Protein AF-A0A2D6LK30-F1 (afdb_monomer)

pLDDT: mean 91.48, std 10.36, range [42.78, 98.5]

Mean predicted aligned error: 7.22 Å

Structure (mmCIF, N/CA/C/O backbone):
data_AF-A0A2D6LK30-F1
#
_entry.id   AF-A0A2D6LK30-F1
#
loop_
_atom_site.group_PDB
_atom_site.id
_atom_site.type_symbol
_atom_site.label_atom_id
_atom_site.label_alt_id
_atom_site.label_comp_id
_atom_site.label_asym_id
_atom_site.label_entity_id
_atom_site.label_seq_id
_atom_site.pdbx_PDB_ins_code
_atom_site.Cartn_x
_atom_site.Cartn_y
_atom_site.Cartn_z
_atom_site.occupancy
_atom_site.B_iso_or_equiv
_atom_site.auth_seq_id
_atom_site.auth_comp_id
_atom_site.auth_asym_id
_atom_site.auth_atom_id
_atom_site.pdbx_PDB_model_num
ATOM 1 N N . MET A 1 1 ? -78.309 -30.558 40.766 1.00 42.78 1 MET A N 1
ATOM 2 C CA . MET A 1 1 ? -76.952 -30.730 40.206 1.00 42.78 1 MET A CA 1
ATOM 3 C C . MET A 1 1 ? -76.220 -29.404 40.333 1.00 42.78 1 MET A C 1
ATOM 5 O O . MET A 1 1 ? -76.533 -28.476 39.605 1.00 42.78 1 MET A O 1
ATOM 9 N N . THR A 1 2 ? -75.344 -29.273 41.326 1.00 43.66 2 THR A N 1
ATOM 10 C CA . THR A 1 2 ? -74.605 -28.043 41.647 1.00 43.66 2 THR A CA 1
ATOM 11 C C . THR A 1 2 ? -73.184 -28.142 41.091 1.00 43.66 2 THR A C 1
ATOM 13 O O . THR A 1 2 ? -72.406 -28.996 41.508 1.00 43.66 2 THR A O 1
ATOM 16 N N . HIS A 1 3 ? -72.851 -27.284 40.124 1.00 50.06 3 HIS A N 1
ATOM 17 C CA . HIS A 1 3 ? -71.500 -27.157 39.579 1.00 50.06 3 HIS A CA 1
ATOM 18 C C . HIS A 1 3 ? -70.613 -26.403 40.580 1.00 50.06 3 HIS A C 1
ATOM 20 O O . HIS A 1 3 ? -70.827 -25.223 40.844 1.00 50.06 3 HIS A O 1
ATOM 26 N N . SER A 1 4 ? -69.615 -27.090 41.140 1.00 61.97 4 SER A N 1
ATOM 27 C CA . SER A 1 4 ? -68.560 -26.477 41.950 1.00 61.97 4 SER A CA 1
ATOM 28 C C . SER A 1 4 ? -67.506 -25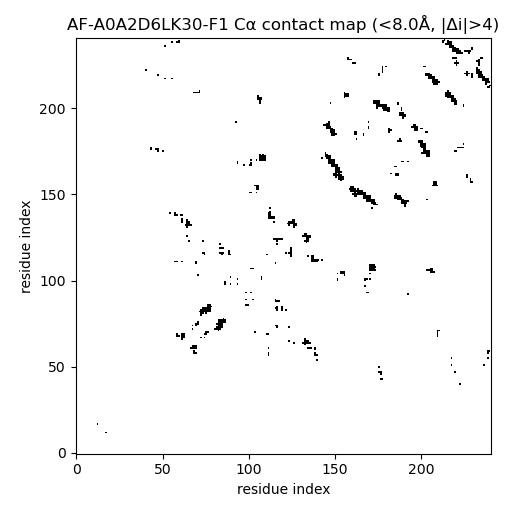.867 41.024 1.00 61.97 4 SER A C 1
ATOM 30 O O . SER A 1 4 ? -66.804 -26.586 40.311 1.00 61.97 4 SER A O 1
ATOM 32 N N . ILE A 1 5 ? -67.421 -24.537 40.996 1.00 62.84 5 ILE A N 1
ATOM 33 C CA . ILE A 1 5 ? -66.377 -23.802 40.275 1.00 62.84 5 ILE A CA 1
ATOM 34 C C . ILE A 1 5 ? -65.143 -23.750 41.184 1.00 62.84 5 ILE A C 1
ATOM 36 O O . ILE A 1 5 ? -65.118 -23.023 42.175 1.00 62.84 5 ILE A O 1
ATOM 40 N N . ARG A 1 6 ? -64.110 -24.539 40.859 1.00 63.97 6 ARG A N 1
ATOM 41 C CA . ARG A 1 6 ? -62.784 -24.450 41.493 1.00 63.97 6 ARG A CA 1
ATOM 42 C C . ARG A 1 6 ? -62.098 -23.157 41.047 1.00 63.97 6 ARG A C 1
ATOM 44 O O . ARG A 1 6 ? -61.704 -23.045 39.888 1.00 63.97 6 ARG A O 1
ATOM 51 N N . SER A 1 7 ? -61.904 -22.206 41.960 1.00 63.28 7 SER A N 1
ATOM 52 C CA . SER A 1 7 ? -61.001 -21.078 41.733 1.00 63.28 7 SER A CA 1
ATOM 53 C C . SER A 1 7 ? -59.549 -21.567 41.815 1.00 63.28 7 SER A C 1
ATOM 55 O O . SER A 1 7 ? -59.065 -22.009 42.856 1.00 63.28 7 SER A O 1
ATOM 57 N N . GLN A 1 8 ? -58.835 -21.525 40.691 1.00 65.56 8 GLN A N 1
ATOM 58 C CA . GLN A 1 8 ? -57.382 -21.669 40.698 1.00 65.56 8 GLN A CA 1
ATOM 59 C C . GLN A 1 8 ? -56.780 -20.368 41.236 1.00 65.56 8 GLN A C 1
ATOM 61 O O . GLN A 1 8 ? -56.873 -19.323 40.591 1.00 65.56 8 GLN A O 1
ATOM 66 N N . HIS A 1 9 ? -56.163 -20.423 42.417 1.00 57.28 9 HIS A N 1
ATOM 67 C CA . HIS A 1 9 ? -55.316 -19.343 42.915 1.00 57.28 9 HIS A CA 1
ATOM 68 C C . HIS A 1 9 ? -54.163 -19.115 41.930 1.00 57.28 9 HIS A C 1
ATOM 70 O O . HIS A 1 9 ? -53.176 -19.850 41.925 1.00 57.28 9 HIS A O 1
ATOM 76 N N . ARG A 1 10 ? -54.277 -18.080 41.093 1.00 64.31 10 ARG A N 1
ATOM 77 C CA . ARG A 1 10 ? -53.134 -17.532 40.364 1.00 64.31 10 ARG A CA 1
ATOM 78 C C . ARG A 1 10 ? -52.208 -16.897 41.399 1.00 64.31 10 ARG A C 1
ATOM 80 O O . ARG A 1 10 ? -52.531 -15.853 41.959 1.00 64.31 10 ARG A O 1
ATOM 87 N N . ARG A 1 11 ? -51.091 -17.561 41.705 1.00 66.56 11 ARG A N 1
ATOM 88 C CA . ARG A 1 11 ? -50.001 -16.969 42.488 1.00 66.56 11 ARG A CA 1
ATOM 89 C C . ARG A 1 11 ? -49.425 -15.816 41.665 1.00 66.56 11 ARG A C 1
ATOM 91 O O . ARG A 1 11 ? -48.873 -16.047 40.595 1.00 66.56 11 ARG A O 1
ATOM 98 N N . GLY A 1 12 ? -49.652 -14.585 42.119 1.00 66.62 12 GLY A N 1
ATOM 99 C CA . GLY A 1 12 ? -49.060 -13.392 41.524 1.00 66.62 12 GLY A CA 1
ATOM 100 C C . GLY A 1 12 ? -47.558 -13.370 41.789 1.00 66.62 12 GLY A C 1
ATOM 101 O O . GLY A 1 12 ? -47.134 -13.633 42.913 1.00 66.62 12 GLY A O 1
ATOM 102 N N . PHE A 1 13 ? -46.784 -13.090 40.743 1.00 69.88 13 PHE A N 1
ATOM 103 C CA . PHE A 1 13 ? -45.333 -12.919 40.790 1.00 69.88 13 PHE A CA 1
ATOM 104 C C . PHE A 1 13 ? -44.972 -11.877 41.857 1.00 69.88 13 PHE A C 1
ATOM 106 O O . PHE A 1 13 ? -45.573 -10.798 41.891 1.00 69.88 13 PHE A O 1
ATOM 113 N N . THR A 1 14 ? -44.040 -12.191 42.755 1.00 88.19 14 THR A N 1
ATOM 114 C CA . THR A 1 14 ? -43.671 -11.248 43.824 1.00 88.19 14 THR A CA 1
ATOM 115 C C . THR A 1 14 ? -42.646 -10.231 43.318 1.00 88.19 14 THR A C 1
ATOM 117 O O . THR A 1 14 ? -41.833 -10.530 42.446 1.00 88.19 14 THR A O 1
ATOM 120 N N . VAL A 1 15 ? -42.652 -9.015 43.877 1.00 87.12 15 VAL A N 1
ATOM 121 C CA . VAL A 1 15 ? -41.666 -7.969 43.531 1.00 87.12 15 VAL A CA 1
ATOM 122 C C . VAL A 1 15 ? -40.230 -8.447 43.790 1.00 87.12 15 VAL A C 1
ATOM 124 O O . VAL A 1 15 ? -39.332 -8.130 43.018 1.00 87.12 15 VAL A O 1
ATOM 127 N N . LEU A 1 16 ? -40.019 -9.265 44.829 1.00 88.56 16 LEU A N 1
ATOM 128 C CA . LEU A 1 16 ? -38.724 -9.878 45.139 1.00 88.56 16 LEU A CA 1
ATOM 129 C C . LEU A 1 16 ? -38.211 -10.743 43.979 1.00 88.56 16 LEU A C 1
ATOM 131 O O . LEU A 1 16 ? -37.048 -10.661 43.605 1.00 88.56 16 LEU A O 1
ATOM 135 N N . GLU A 1 17 ? -39.093 -11.549 43.398 1.00 88.06 17 GLU A N 1
ATOM 136 C CA . GLU A 1 17 ? -38.792 -12.456 42.290 1.00 88.06 17 GLU A CA 1
ATOM 137 C C . GLU A 1 17 ? -38.379 -11.671 41.042 1.00 88.06 17 GLU A C 1
ATOM 139 O O . GLU A 1 17 ? -37.395 -12.010 40.390 1.00 88.06 17 GLU A O 1
ATOM 144 N N . LEU A 1 18 ? -39.060 -10.552 40.774 1.00 90.44 18 LEU A N 1
ATOM 145 C CA . LEU A 1 18 ? -38.689 -9.641 39.693 1.00 90.44 18 LEU A CA 1
ATOM 146 C C . LEU A 1 18 ? -37.304 -9.013 39.923 1.00 90.44 18 LEU A C 1
ATOM 148 O O . LEU A 1 18 ? -36.496 -8.963 39.000 1.00 90.44 18 LEU A O 1
ATOM 152 N N . VAL A 1 19 ? -36.999 -8.573 41.147 1.00 92.88 19 VAL A N 1
ATOM 153 C CA . VAL A 1 19 ? -35.694 -7.973 41.477 1.00 92.88 19 VAL A CA 1
ATOM 154 C C . VAL A 1 19 ? -34.564 -9.000 41.385 1.00 92.88 19 VAL A C 1
ATOM 156 O O . VAL A 1 19 ? -33.508 -8.685 40.843 1.00 92.88 19 VAL A O 1
ATOM 159 N N . VAL A 1 20 ? -34.783 -10.235 41.847 1.00 94.06 20 VAL A N 1
ATOM 160 C CA . VAL A 1 20 ? -33.794 -11.322 41.732 1.00 94.06 20 VAL A CA 1
ATOM 161 C C . VAL A 1 20 ? -33.532 -11.665 40.266 1.00 94.06 20 VAL A C 1
ATOM 163 O O . VAL A 1 20 ? -32.375 -11.788 39.871 1.00 94.06 20 VAL A O 1
ATOM 166 N N . VAL A 1 21 ? -34.576 -11.758 39.438 1.00 94.81 21 VAL A N 1
ATOM 167 C CA . VAL A 1 21 ? -34.422 -12.008 37.996 1.00 94.81 21 VAL A CA 1
ATOM 168 C C . VAL A 1 21 ? -33.645 -10.880 37.326 1.00 94.81 21 VAL A C 1
ATOM 170 O O . VAL A 1 21 ? -32.700 -11.157 36.595 1.00 94.81 21 VAL A O 1
ATOM 173 N N . ILE A 1 22 ? -33.980 -9.616 37.601 1.00 95.00 22 ILE A N 1
ATOM 174 C CA . ILE A 1 22 ? -33.255 -8.471 37.030 1.00 95.00 22 ILE A CA 1
ATOM 175 C C . ILE A 1 22 ? -31.791 -8.475 37.485 1.00 95.00 22 ILE A C 1
ATOM 177 O O . ILE A 1 22 ? -30.909 -8.267 36.658 1.00 95.00 22 ILE A O 1
ATOM 181 N N . ALA A 1 23 ? -31.507 -8.766 38.757 1.00 95.69 23 ALA A N 1
ATOM 182 C CA . ALA A 1 23 ? -30.135 -8.846 39.258 1.00 95.69 23 ALA A CA 1
ATOM 183 C C . ALA A 1 23 ? -29.322 -9.939 38.543 1.00 95.69 23 ALA A C 1
ATOM 185 O O . ALA A 1 23 ? -28.184 -9.694 38.141 1.00 95.69 23 ALA A O 1
ATOM 186 N N . ILE A 1 24 ? -29.916 -11.118 38.323 1.00 95.88 24 ILE A N 1
ATOM 187 C CA . ILE A 1 24 ? -29.282 -12.203 37.560 1.00 95.88 24 ILE A CA 1
ATOM 188 C C . ILE A 1 24 ? -29.081 -11.788 36.095 1.00 95.88 24 ILE A C 1
ATOM 190 O O . ILE A 1 24 ? -28.000 -12.001 35.552 1.00 95.88 24 ILE A O 1
ATOM 194 N N . LEU A 1 25 ? -30.076 -11.159 35.459 1.00 95.44 25 LEU A N 1
ATOM 195 C CA . LEU A 1 25 ? -29.972 -10.698 34.070 1.00 95.44 25 LEU A CA 1
ATOM 196 C C . LEU A 1 25 ? -28.877 -9.644 33.892 1.00 95.44 25 LEU A C 1
ATOM 198 O O . LEU A 1 25 ? -28.113 -9.729 32.935 1.00 95.44 25 LEU A O 1
ATOM 202 N N . VAL A 1 26 ? -28.761 -8.686 34.814 1.00 95.75 26 VAL A N 1
ATOM 203 C CA . VAL A 1 26 ? -27.703 -7.665 34.785 1.00 95.75 26 VAL A CA 1
ATOM 204 C C . VAL A 1 26 ? -26.325 -8.303 34.962 1.00 95.75 26 VAL A C 1
ATOM 206 O O . VAL A 1 26 ? -25.404 -7.965 34.221 1.00 95.75 26 VAL A O 1
ATOM 209 N N . ALA A 1 27 ? -26.180 -9.256 35.888 1.00 94.31 27 ALA A N 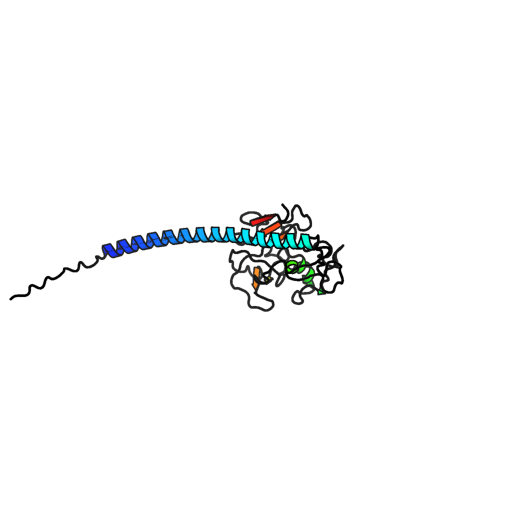1
ATOM 210 C CA . ALA A 1 27 ? -24.917 -9.964 36.088 1.00 94.31 27 ALA A CA 1
ATOM 211 C C . ALA A 1 27 ? -24.500 -10.762 34.839 1.00 94.31 27 ALA A C 1
ATOM 213 O O . ALA A 1 27 ? -23.350 -10.679 34.404 1.00 94.31 27 ALA A O 1
ATOM 214 N N . LEU A 1 28 ? -25.441 -11.486 34.223 1.00 93.75 28 LEU A N 1
ATOM 215 C CA . LEU A 1 28 ? -25.191 -12.242 32.994 1.00 93.75 28 LEU A CA 1
ATOM 216 C C . LEU A 1 28 ? -24.864 -11.319 31.816 1.00 93.75 28 LEU A C 1
ATOM 218 O O . LEU A 1 28 ? -23.897 -11.578 31.103 1.00 93.75 28 LEU A O 1
ATOM 222 N N . ALA A 1 29 ? -25.607 -10.224 31.644 1.00 91.12 29 ALA A N 1
ATOM 223 C CA . ALA A 1 29 ? -25.349 -9.243 30.593 1.00 91.12 29 ALA A CA 1
ATOM 224 C C . ALA A 1 29 ? -23.953 -8.618 30.734 1.00 91.12 29 ALA A C 1
ATOM 226 O O . ALA A 1 29 ? -23.212 -8.566 29.756 1.00 91.12 29 ALA A O 1
ATOM 227 N N . GLY A 1 30 ? -23.555 -8.230 31.951 1.00 89.50 30 GLY A N 1
ATOM 228 C CA . GLY A 1 30 ? -22.206 -7.721 32.213 1.00 89.50 30 GLY A CA 1
ATOM 229 C C . GLY A 1 30 ? -21.117 -8.739 31.862 1.00 89.50 30 GLY A C 1
ATOM 230 O O . GLY A 1 30 ? -20.143 -8.395 31.198 1.00 89.50 30 GLY A O 1
ATOM 231 N N . SER A 1 31 ? -21.308 -10.009 32.238 1.00 86.62 31 SER A N 1
ATOM 232 C CA . SER A 1 31 ? -20.352 -11.075 31.903 1.00 86.62 31 SER A CA 1
ATOM 233 C C . SER A 1 31 ? -20.258 -11.356 30.398 1.00 86.62 31 SER A C 1
ATOM 235 O O . SER A 1 31 ? -19.171 -11.633 29.895 1.00 86.62 31 SER A O 1
ATOM 237 N N . ALA A 1 32 ? -21.375 -11.244 29.672 1.00 86.50 32 ALA A N 1
ATOM 238 C CA . ALA A 1 32 ? -21.419 -11.458 28.232 1.00 86.50 32 ALA A CA 1
ATOM 239 C C . ALA A 1 32 ? -20.650 -10.369 27.471 1.00 86.50 32 ALA A C 1
ATOM 241 O O . ALA A 1 32 ? -19.873 -10.704 26.582 1.00 86.50 32 ALA A O 1
ATOM 242 N N . VAL A 1 33 ? -20.800 -9.095 27.860 1.00 83.69 33 VAL A N 1
ATOM 243 C CA . VAL A 1 33 ? -20.083 -7.968 27.231 1.00 83.69 33 VAL A CA 1
ATOM 244 C C . VAL A 1 33 ? -18.568 -8.161 27.324 1.00 83.69 33 VAL A C 1
ATOM 246 O O . VAL A 1 33 ? -17.887 -8.134 26.308 1.00 83.69 33 VAL A O 1
ATOM 249 N N . MET A 1 34 ? -18.043 -8.492 28.510 1.00 81.88 34 MET A N 1
ATOM 250 C CA . MET A 1 34 ? -16.600 -8.722 28.686 1.00 81.88 34 MET A CA 1
ATOM 251 C C . MET A 1 34 ? -16.050 -9.895 27.857 1.00 81.88 34 MET A C 1
ATOM 253 O O . MET A 1 34 ? -14.854 -9.946 27.571 1.00 81.88 34 MET A O 1
ATOM 257 N N . MET A 1 35 ? -16.890 -10.879 27.522 1.00 80.50 35 MET A N 1
ATOM 258 C CA . MET A 1 35 ? -16.490 -12.005 26.679 1.00 80.50 35 MET A CA 1
ATOM 259 C C . MET A 1 35 ? -16.461 -11.617 25.198 1.00 80.50 35 MET A C 1
ATOM 261 O O . MET A 1 35 ? -15.596 -12.103 24.476 1.00 80.50 35 MET A O 1
ATOM 265 N N . MET A 1 36 ? -17.373 -10.745 24.758 1.00 74.19 36 MET A N 1
ATOM 266 C CA . MET A 1 36 ? -17.446 -10.283 23.369 1.00 74.19 36 MET A CA 1
ATOM 267 C C . MET A 1 36 ? -16.200 -9.485 22.971 1.00 74.19 36 MET A C 1
ATOM 269 O O . MET A 1 36 ? -15.602 -9.823 21.953 1.00 74.19 36 MET A O 1
ATOM 273 N N . ASP A 1 37 ? -15.736 -8.558 23.815 1.00 78.00 37 ASP A N 1
ATOM 274 C CA . ASP A 1 37 ? -14.535 -7.749 23.535 1.00 78.00 37 ASP A CA 1
ATOM 275 C C . ASP A 1 37 ? -13.292 -8.626 23.278 1.00 78.00 37 ASP A C 1
ATOM 277 O O . ASP A 1 37 ? -12.477 -8.360 22.400 1.00 78.00 37 ASP A O 1
ATOM 281 N N . ARG A 1 38 ? -13.152 -9.739 24.015 1.00 72.06 38 ARG A N 1
ATOM 282 C CA . ARG A 1 38 ? -12.031 -10.680 23.825 1.00 72.06 38 ARG A CA 1
ATOM 283 C C . ARG A 1 38 ? -12.119 -11.460 22.520 1.00 72.06 38 ARG A C 1
ATOM 285 O O . ARG A 1 38 ? -11.088 -11.794 21.943 1.00 72.06 38 ARG A O 1
ATOM 292 N N . VAL A 1 39 ? -13.334 -11.802 22.100 1.00 76.81 39 VAL A N 1
ATOM 293 C CA . VAL A 1 39 ? -13.563 -12.526 20.846 1.00 76.81 39 VAL A CA 1
ATOM 294 C C . VAL A 1 39 ? -13.273 -11.619 19.654 1.00 76.81 39 VAL A C 1
ATOM 296 O O . VAL A 1 39 ? -12.684 -12.096 18.688 1.00 76.81 39 VAL A O 1
ATOM 299 N N . GLU A 1 40 ? -13.628 -10.336 19.737 1.00 79.88 40 GLU A N 1
ATOM 300 C CA . GLU A 1 40 ? -13.354 -9.343 18.692 1.00 79.88 40 GLU A CA 1
ATOM 301 C C . GLU A 1 40 ? -11.847 -9.151 18.482 1.00 79.88 40 GLU A C 1
ATOM 303 O O . GLU A 1 40 ? -11.363 -9.455 17.395 1.00 79.88 40 GLU A O 1
ATOM 308 N N . MET A 1 41 ? -11.081 -8.844 19.539 1.00 79.19 41 MET A N 1
ATOM 309 C CA . MET A 1 41 ? -9.615 -8.700 19.442 1.00 79.19 41 MET A CA 1
ATOM 310 C C . MET A 1 41 ? -8.927 -9.950 18.863 1.00 79.19 41 MET A C 1
ATOM 312 O O . MET A 1 41 ? -7.994 -9.866 18.060 1.00 79.19 41 MET A O 1
ATOM 316 N N . GLN A 1 42 ? -9.374 -11.147 19.264 1.00 81.38 42 GLN A N 1
ATOM 317 C CA . GLN A 1 42 ? -8.806 -12.394 18.749 1.00 81.38 42 GLN A CA 1
ATOM 318 C C . GLN A 1 42 ? -9.163 -12.622 17.273 1.00 81.38 42 GLN A C 1
ATOM 320 O O . GLN A 1 42 ? -8.342 -13.158 16.525 1.00 81.38 42 GLN A O 1
ATOM 325 N N . ALA A 1 43 ? -10.371 -12.241 16.855 1.00 84.12 43 ALA A N 1
ATOM 326 C CA . ALA A 1 43 ? -10.798 -12.326 15.465 1.00 84.12 43 ALA A CA 1
ATOM 327 C C . ALA A 1 43 ? -10.017 -11.342 14.588 1.00 84.12 43 ALA A C 1
ATOM 329 O O . ALA A 1 43 ? -9.509 -11.750 13.546 1.00 84.12 43 ALA A O 1
ATOM 330 N N . GLU A 1 44 ? -9.849 -10.096 15.031 1.00 87.50 44 GLU A N 1
ATOM 331 C CA . GLU A 1 44 ? -9.060 -9.079 14.328 1.00 87.50 44 GLU A CA 1
ATOM 332 C C . GLU A 1 44 ? -7.614 -9.534 14.150 1.00 87.50 44 GLU A C 1
ATOM 334 O O . GLU A 1 44 ? -7.120 -9.549 13.031 1.00 87.50 44 GLU A O 1
ATOM 339 N N . SER A 1 45 ? -6.968 -10.045 15.202 1.00 86.75 45 SER A N 1
ATOM 340 C CA . SER A 1 45 ? -5.606 -10.586 15.097 1.00 86.75 45 SER A CA 1
ATOM 341 C C . SER A 1 45 ? -5.485 -11.715 14.060 1.00 86.75 45 SER A C 1
ATOM 343 O O . SER A 1 45 ? -4.514 -11.767 13.302 1.00 86.75 45 SER A O 1
ATOM 345 N N . GLN A 1 46 ? -6.473 -12.612 13.976 1.00 88.56 46 GLN A N 1
ATOM 346 C CA . GLN A 1 46 ? -6.479 -13.674 12.963 1.00 88.56 46 GLN A CA 1
ATOM 347 C C . GLN A 1 46 ? -6.711 -13.136 11.549 1.00 88.56 46 GLN A C 1
ATOM 349 O O . GLN A 1 46 ? -6.100 -13.644 10.605 1.00 88.56 46 GLN A O 1
ATOM 354 N N . ILE A 1 47 ? -7.565 -12.121 11.402 1.00 90.06 47 ILE A N 1
ATOM 355 C CA . ILE A 1 47 ? -7.794 -11.433 10.128 1.00 90.06 47 ILE A CA 1
ATOM 356 C C . ILE A 1 47 ? -6.504 -10.749 9.676 1.00 90.06 47 ILE A C 1
ATOM 358 O O . ILE A 1 47 ? -6.074 -11.002 8.555 1.00 90.06 47 ILE A O 1
ATOM 362 N N . THR A 1 48 ? -5.834 -10.010 10.564 1.00 91.75 48 THR A N 1
ATOM 363 C CA . THR A 1 48 ? -4.556 -9.337 10.294 1.00 91.75 48 THR A CA 1
ATOM 364 C C . THR A 1 48 ? -3.521 -10.309 9.735 1.00 91.75 48 THR A C 1
ATOM 366 O O . THR A 1 48 ? -2.921 -10.062 8.693 1.00 91.75 48 THR A O 1
ATOM 369 N N . LEU A 1 49 ? -3.339 -11.470 10.373 1.00 91.19 49 LEU A N 1
ATOM 370 C CA . LEU A 1 49 ? -2.396 -12.481 9.881 1.00 91.19 49 LEU A CA 1
ATOM 371 C C . LEU A 1 49 ? -2.795 -13.045 8.508 1.00 91.19 49 LEU A C 1
ATOM 373 O O . LEU A 1 49 ? -1.924 -13.309 7.679 1.00 91.19 49 LEU A O 1
ATOM 377 N N . GLY A 1 50 ? -4.094 -13.232 8.261 1.00 92.00 50 GLY A N 1
ATOM 378 C CA . GLY A 1 50 ? -4.610 -13.673 6.965 1.00 92.00 50 GLY A CA 1
ATOM 379 C C . GLY A 1 50 ? -4.384 -12.644 5.855 1.00 92.00 50 GLY A C 1
ATOM 380 O O . GLY A 1 50 ? -3.935 -13.006 4.768 1.00 92.00 50 GLY A O 1
ATOM 381 N N . GLU A 1 51 ? -4.636 -11.368 6.135 1.00 91.56 51 GLU A N 1
ATOM 382 C CA . GLU A 1 51 ? -4.411 -10.258 5.203 1.00 91.56 51 GLU A CA 1
ATOM 383 C C . GLU A 1 51 ? -2.924 -10.072 4.906 1.00 91.56 51 GLU A C 1
ATOM 385 O O . GLU A 1 51 ? -2.532 -9.979 3.743 1.00 91.56 51 GLU A O 1
ATOM 390 N N . MET A 1 52 ? -2.064 -10.117 5.926 1.00 93.94 52 MET A N 1
ATOM 391 C CA . MET A 1 52 ? -0.614 -10.057 5.728 1.00 93.94 52 MET A CA 1
ATOM 392 C C . MET A 1 52 ? -0.095 -11.234 4.890 1.00 93.94 52 MET A C 1
ATOM 394 O O . MET A 1 52 ? 0.813 -11.038 4.081 1.00 93.94 52 MET A O 1
ATOM 398 N N . ASP A 1 53 ? -0.666 -12.438 5.023 1.00 94.38 53 ASP A N 1
ATOM 399 C CA . ASP A 1 53 ? -0.332 -13.577 4.153 1.00 94.38 53 ASP A CA 1
ATOM 400 C C . ASP A 1 53 ? -0.799 -13.349 2.704 1.00 94.38 53 ASP A C 1
ATOM 402 O O . ASP A 1 53 ? -0.063 -13.667 1.768 1.00 94.38 53 ASP A O 1
ATOM 406 N N . GLU A 1 54 ? -1.973 -12.746 2.488 1.00 93.31 54 GLU A N 1
ATOM 407 C CA . GLU A 1 54 ? -2.446 -12.363 1.148 1.00 93.31 54 GLU A CA 1
ATOM 408 C C . GLU A 1 54 ? -1.505 -11.336 0.498 1.00 93.31 54 GLU A C 1
ATOM 410 O O . GLU A 1 54 ? -1.037 -11.545 -0.628 1.00 93.31 54 GLU A O 1
ATOM 415 N N . ILE A 1 55 ? -1.145 -10.278 1.229 1.00 95.06 55 ILE A N 1
ATOM 416 C CA . ILE A 1 55 ? -0.196 -9.250 0.779 1.00 95.06 55 ILE A CA 1
ATOM 417 C C . ILE A 1 55 ? 1.173 -9.878 0.487 1.00 95.06 55 ILE A C 1
ATOM 419 O O . ILE A 1 55 ? 1.754 -9.645 -0.578 1.00 95.06 55 ILE A O 1
ATOM 423 N N . LYS A 1 56 ? 1.682 -10.730 1.389 1.00 95.81 56 LYS A N 1
ATOM 424 C CA . LYS A 1 56 ? 2.946 -11.459 1.204 1.00 95.81 56 LYS A CA 1
ATOM 425 C C . LYS A 1 56 ? 2.909 -12.290 -0.073 1.00 95.81 56 LYS A C 1
ATOM 427 O O . LYS A 1 56 ? 3.842 -12.217 -0.873 1.00 95.81 56 LYS A O 1
ATOM 432 N N . ARG A 1 57 ? 1.837 -13.052 -0.313 1.00 95.69 57 ARG A N 1
ATOM 433 C CA . ARG A 1 57 ? 1.679 -13.855 -1.539 1.00 95.69 57 ARG A CA 1
ATOM 434 C C . ARG A 1 57 ? 1.661 -12.992 -2.789 1.00 95.69 57 ARG A C 1
ATOM 436 O O . ARG A 1 57 ? 2.330 -13.359 -3.753 1.00 95.69 57 ARG A O 1
ATOM 443 N N . ALA A 1 58 ? 0.957 -11.863 -2.773 1.00 95.88 58 ALA A N 1
ATOM 444 C CA . ALA A 1 58 ? 0.913 -10.939 -3.903 1.00 95.88 58 ALA A CA 1
ATOM 445 C C . ALA A 1 58 ? 2.309 -10.392 -4.242 1.00 95.88 58 ALA A C 1
ATOM 447 O O . ALA A 1 58 ? 2.716 -10.414 -5.402 1.00 95.88 58 ALA A O 1
ATOM 448 N N . ILE A 1 59 ? 3.083 -9.985 -3.234 1.00 96.56 59 ILE A N 1
ATOM 449 C CA . ILE A 1 59 ? 4.450 -9.469 -3.415 1.00 96.56 59 ILE A CA 1
ATOM 450 C C . ILE A 1 59 ? 5.407 -10.565 -3.885 1.00 96.56 59 ILE A C 1
ATOM 452 O O . ILE A 1 59 ? 6.205 -10.359 -4.800 1.00 96.56 59 ILE A O 1
ATOM 456 N N . VAL A 1 60 ? 5.322 -11.757 -3.294 1.00 96.31 60 VAL A N 1
ATOM 457 C CA . VAL A 1 60 ? 6.131 -12.905 -3.718 1.00 96.31 60 VAL A CA 1
ATOM 458 C C . VAL A 1 60 ? 5.789 -13.305 -5.153 1.00 96.31 60 VAL A C 1
ATOM 460 O O . VAL A 1 60 ? 6.691 -13.653 -5.913 1.00 96.31 60 VAL A O 1
ATOM 463 N N . GLN A 1 61 ? 4.516 -13.241 -5.549 1.00 97.31 61 GLN A N 1
ATOM 464 C CA . GLN A 1 61 ? 4.092 -13.509 -6.921 1.00 97.31 61 GLN A CA 1
ATOM 465 C C . GLN A 1 61 ? 4.613 -12.437 -7.884 1.00 97.31 61 GLN A C 1
ATOM 467 O O . GLN A 1 61 ? 5.228 -12.789 -8.888 1.00 97.31 61 GLN A O 1
ATOM 472 N N . PHE A 1 62 ? 4.493 -11.154 -7.527 1.00 97.56 62 PHE A N 1
ATOM 473 C CA . PHE A 1 62 ? 5.102 -10.045 -8.266 1.00 97.56 62 PHE A CA 1
ATOM 474 C C . PHE A 1 62 ? 6.598 -10.290 -8.493 1.00 97.56 62 PHE A C 1
ATOM 476 O O . PHE A 1 62 ? 7.089 -10.165 -9.614 1.00 97.56 62 PHE A O 1
ATOM 483 N N . LYS A 1 63 ? 7.330 -10.716 -7.458 1.00 97.25 63 LYS A N 1
ATOM 484 C CA . LYS A 1 63 ? 8.759 -11.026 -7.572 1.00 97.25 63 LYS A CA 1
ATOM 485 C C . LYS A 1 63 ? 9.047 -12.241 -8.440 1.00 97.25 63 LYS A C 1
ATOM 487 O O . LYS A 1 63 ? 10.031 -12.231 -9.174 1.00 97.25 63 LYS A O 1
ATOM 492 N N . LYS A 1 64 ? 8.227 -13.288 -8.379 1.00 96.88 64 LYS A N 1
ATOM 493 C CA . LYS A 1 64 ? 8.387 -14.464 -9.249 1.00 96.88 64 LYS A CA 1
ATOM 494 C C . LYS A 1 64 ? 8.218 -14.093 -10.719 1.00 96.88 64 LYS A C 1
ATOM 496 O O . LYS A 1 64 ? 9.060 -14.473 -11.531 1.00 96.88 64 LYS A O 1
ATOM 501 N N . ASP A 1 65 ? 7.189 -13.311 -11.025 1.00 98.31 65 ASP A N 1
ATOM 502 C CA . ASP A 1 65 ? 6.845 -12.942 -12.398 1.00 98.31 65 ASP A CA 1
ATOM 503 C C . ASP A 1 65 ? 7.814 -11.889 -12.949 1.00 98.31 65 ASP A C 1
ATOM 505 O O . ASP A 1 65 ? 8.241 -11.940 -14.099 1.00 98.31 65 ASP A O 1
ATOM 509 N N . THR A 1 66 ? 8.262 -10.946 -12.129 1.00 97.94 66 THR A N 1
ATOM 510 C CA . THR A 1 66 ? 9.071 -9.822 -12.623 1.00 97.94 66 THR A CA 1
ATOM 511 C C . THR A 1 66 ? 10.567 -9.996 -12.365 1.00 97.94 66 THR A C 1
ATOM 513 O O . THR A 1 66 ? 11.393 -9.498 -13.133 1.00 97.94 66 THR A O 1
ATOM 516 N N . GLY A 1 67 ? 10.933 -10.761 -11.336 1.00 96.25 67 GLY A N 1
ATOM 517 C CA . GLY A 1 67 ? 12.280 -10.895 -10.777 1.00 96.25 67 GLY A CA 1
ATOM 518 C C . GLY A 1 67 ? 12.659 -9.856 -9.726 1.00 96.25 67 GLY A C 1
ATOM 519 O O . GLY A 1 67 ? 13.761 -9.951 -9.195 1.00 96.25 67 GLY A O 1
ATOM 520 N N . PHE A 1 68 ? 11.790 -8.890 -9.434 1.00 96.75 68 PHE A N 1
ATOM 521 C CA . PHE A 1 68 ? 12.074 -7.748 -8.563 1.00 96.75 68 PHE A CA 1
ATOM 522 C C . PHE A 1 68 ? 11.004 -7.629 -7.480 1.00 96.75 68 PHE A C 1
ATOM 524 O O . PHE A 1 68 ? 9.859 -8.009 -7.707 1.00 96.75 68 PHE A O 1
ATOM 531 N N . LEU A 1 69 ? 11.343 -7.100 -6.305 1.00 97.06 69 LEU A N 1
ATOM 532 C CA . LEU A 1 69 ? 10.308 -6.583 -5.405 1.00 97.06 69 LEU A CA 1
ATOM 533 C C . LEU A 1 69 ? 9.731 -5.275 -5.981 1.00 97.06 69 LEU A C 1
ATOM 535 O O . LEU A 1 69 ? 10.361 -4.652 -6.845 1.00 97.06 69 LEU A O 1
ATOM 539 N N . PRO A 1 70 ? 8.544 -4.836 -5.527 1.00 96.81 70 PRO A N 1
ATOM 540 C CA . PRO A 1 70 ? 8.043 -3.510 -5.865 1.00 96.81 70 PRO A CA 1
ATOM 541 C C . PRO A 1 70 ? 9.091 -2.423 -5.586 1.00 96.81 70 PRO A C 1
ATOM 543 O O . PRO A 1 70 ? 9.864 -2.531 -4.633 1.00 96.81 70 PRO A O 1
ATOM 546 N N . LYS A 1 71 ? 9.100 -1.374 -6.414 1.00 96.31 71 LYS A N 1
ATOM 547 C CA . LYS A 1 71 ? 10.022 -0.224 -6.340 1.00 96.31 71 LYS A CA 1
ATOM 548 C C . LYS A 1 71 ? 11.509 -0.564 -6.548 1.00 96.31 71 LYS A C 1
ATOM 550 O O . LYS A 1 71 ? 12.362 0.270 -6.274 1.00 96.31 71 LYS A O 1
ATOM 555 N N . GLN A 1 72 ? 11.836 -1.759 -7.045 1.00 95.94 72 GLN A N 1
ATOM 556 C CA . GLN A 1 72 ? 13.206 -2.149 -7.390 1.00 95.94 72 GLN A CA 1
ATOM 557 C C . GLN A 1 72 ? 13.417 -2.306 -8.897 1.00 95.94 72 GLN A C 1
ATOM 559 O O . GLN A 1 72 ? 12.507 -2.681 -9.642 1.00 95.94 72 GLN A O 1
ATOM 564 N N . GLY A 1 73 ? 14.672 -2.140 -9.329 1.00 96.19 73 GLY A N 1
ATOM 565 C CA . GLY A 1 73 ? 15.077 -2.386 -10.712 1.00 96.19 73 GLY A CA 1
ATOM 566 C C . GLY A 1 73 ? 14.198 -1.588 -11.676 1.00 96.19 73 GLY A C 1
ATOM 567 O O . GLY A 1 73 ? 13.920 -0.427 -11.387 1.00 96.19 73 GLY A O 1
ATOM 568 N N . PRO A 1 74 ? 13.678 -2.193 -12.759 1.00 98.00 74 PRO A N 1
ATOM 569 C CA . PRO A 1 74 ? 12.805 -1.491 -13.696 1.00 98.00 74 PRO A CA 1
ATOM 570 C C . PRO A 1 74 ? 11.538 -0.909 -13.071 1.00 98.00 74 PRO A C 1
ATOM 572 O O . PRO A 1 74 ? 10.985 0.049 -13.598 1.00 98.00 74 PRO A O 1
ATOM 575 N N . PHE A 1 75 ? 11.092 -1.451 -11.939 1.00 98.00 75 PHE A N 1
ATOM 576 C CA . PHE A 1 75 ? 9.924 -0.965 -11.215 1.00 98.00 75 PHE A CA 1
ATOM 577 C C . PHE A 1 75 ? 10.243 0.217 -10.294 1.00 98.00 75 PHE A C 1
ATOM 579 O O . PHE A 1 75 ? 9.348 0.665 -9.590 1.00 98.00 75 PHE A O 1
ATOM 586 N N . ASP A 1 76 ? 11.465 0.746 -10.278 1.00 98.12 76 ASP A N 1
ATOM 587 C CA . ASP A 1 76 ? 11.783 2.036 -9.658 1.00 98.12 76 ASP A CA 1
ATOM 588 C C . ASP A 1 76 ? 11.565 3.205 -10.645 1.00 98.12 76 ASP A C 1
ATOM 590 O O . ASP A 1 76 ? 11.378 2.997 -11.849 1.00 98.12 76 ASP A O 1
ATOM 594 N N . LEU A 1 77 ? 11.584 4.443 -10.146 1.00 98.06 77 LEU A N 1
ATOM 595 C CA . LEU A 1 77 ? 11.432 5.652 -10.962 1.00 98.06 77 LEU A CA 1
ATOM 596 C C . LEU A 1 77 ? 12.521 5.762 -12.038 1.00 98.06 77 LEU A C 1
ATOM 598 O O . LEU A 1 77 ? 13.697 5.556 -11.758 1.00 98.06 77 LEU A O 1
ATOM 602 N N . ASP A 1 78 ? 12.153 6.202 -13.241 1.00 97.38 78 ASP A N 1
ATOM 603 C CA . ASP A 1 78 ? 13.065 6.431 -14.381 1.00 97.38 78 ASP A CA 1
ATOM 604 C C . ASP A 1 78 ? 14.173 7.469 -14.117 1.00 97.38 78 ASP A C 1
ATOM 606 O O . ASP A 1 78 ? 15.199 7.514 -14.794 1.00 97.38 78 ASP A O 1
ATOM 610 N N . THR A 1 79 ? 13.982 8.293 -13.090 1.00 96.00 79 THR A N 1
ATOM 611 C CA . THR A 1 79 ? 14.976 9.242 -12.573 1.00 96.00 79 THR A CA 1
ATOM 612 C C . THR A 1 79 ? 16.068 8.588 -11.720 1.00 96.00 79 THR A C 1
ATOM 614 O O . THR A 1 79 ? 17.037 9.258 -11.353 1.00 96.00 79 THR A O 1
ATOM 617 N N . ARG A 1 80 ? 15.939 7.296 -11.393 1.00 95.88 80 ARG A N 1
ATOM 618 C CA . ARG A 1 80 ? 16.859 6.524 -10.548 1.00 95.88 80 ARG A CA 1
ATOM 619 C C . ARG A 1 80 ? 17.573 5.448 -11.356 1.00 95.88 80 ARG A C 1
ATOM 621 O O . ARG A 1 80 ? 17.134 5.022 -12.421 1.00 95.88 80 ARG A O 1
ATOM 628 N N . ALA A 1 81 ? 18.722 5.011 -10.851 1.00 95.00 81 ALA A N 1
ATOM 629 C CA . ALA A 1 81 ? 19.564 4.057 -11.556 1.00 95.00 81 ALA A CA 1
ATOM 630 C C . ALA A 1 81 ? 18.847 2.706 -11.735 1.00 95.00 81 ALA A C 1
ATOM 632 O O . ALA A 1 81 ? 18.560 2.015 -10.763 1.00 95.00 81 ALA A O 1
ATOM 633 N N . GLY A 1 82 ? 18.600 2.321 -12.990 1.00 94.50 82 GLY A N 1
ATOM 634 C CA . GLY A 1 82 ? 17.939 1.059 -13.337 1.00 94.50 82 GLY A CA 1
ATOM 635 C C . GLY A 1 82 ? 16.409 1.100 -13.311 1.00 94.50 82 GLY A C 1
ATOM 636 O O . GLY A 1 82 ? 15.804 0.103 -13.702 1.00 94.50 82 GLY A O 1
ATOM 637 N N . GLY A 1 83 ? 15.808 2.222 -12.904 1.00 97.69 83 GLY A N 1
ATOM 638 C CA . GLY A 1 83 ? 14.366 2.446 -12.931 1.00 97.69 83 GLY A CA 1
ATOM 639 C C . GLY A 1 83 ? 13.836 2.764 -14.324 1.00 97.69 83 GLY A C 1
ATOM 640 O O . GLY A 1 83 ? 14.546 3.310 -15.169 1.00 97.69 83 GLY A O 1
ATOM 641 N N . PHE A 1 84 ? 12.579 2.399 -14.566 1.00 98.25 84 PHE A N 1
ATOM 642 C CA . PHE A 1 84 ? 11.878 2.619 -15.834 1.00 98.25 84 PHE A CA 1
ATOM 643 C C . PHE A 1 84 ? 10.461 3.165 -15.642 1.00 98.25 84 PHE A C 1
ATOM 645 O O . PHE A 1 84 ? 9.775 3.384 -16.635 1.00 98.25 84 PHE A O 1
ATOM 652 N N . VAL A 1 85 ? 10.005 3.401 -14.408 1.00 98.50 85 VAL A N 1
ATOM 653 C CA . VAL A 1 85 ? 8.669 3.945 -14.136 1.00 98.50 85 VAL A CA 1
ATOM 654 C C . VAL A 1 85 ? 8.691 5.463 -14.315 1.00 98.50 85 VAL A C 1
ATOM 656 O O . VAL A 1 85 ? 9.271 6.164 -13.481 1.00 98.50 85 VAL A O 1
ATOM 659 N N . PRO A 1 86 ? 8.053 6.018 -15.358 1.00 97.69 86 PRO A N 1
ATOM 660 C CA . PRO A 1 86 ? 8.063 7.451 -15.562 1.00 97.69 86 PRO A CA 1
ATOM 661 C C . PRO A 1 86 ? 7.060 8.133 -14.634 1.00 97.69 86 PRO A C 1
ATOM 663 O O . PRO A 1 86 ? 5.967 7.623 -14.373 1.00 97.69 86 PRO A O 1
ATOM 666 N N . LEU A 1 87 ? 7.371 9.356 -14.197 1.00 96.19 87 LEU A N 1
ATOM 667 C CA . LEU A 1 87 ? 6.458 10.140 -13.351 1.00 96.19 87 LEU A CA 1
ATOM 668 C C . LEU A 1 87 ? 5.086 10.383 -14.006 1.00 96.19 87 LEU A C 1
ATOM 670 O O . LEU A 1 87 ? 4.120 10.670 -13.300 1.00 96.19 87 LEU A O 1
ATOM 674 N N . VAL A 1 88 ? 4.971 10.283 -15.335 1.00 96.06 88 VAL A N 1
ATOM 675 C CA . VAL A 1 88 ? 3.687 10.390 -16.051 1.00 96.06 88 VAL A CA 1
ATOM 676 C C . VAL A 1 88 ? 2.749 9.212 -15.768 1.00 96.06 88 VAL A C 1
ATOM 678 O O . VAL A 1 88 ? 1.538 9.411 -15.789 1.00 96.06 88 VAL A O 1
ATOM 681 N N . ASN A 1 89 ? 3.288 8.035 -15.431 1.00 96.88 89 ASN A N 1
ATOM 682 C CA . ASN A 1 89 ? 2.493 6.852 -15.090 1.00 96.88 89 ASN A CA 1
ATOM 683 C C . ASN A 1 89 ? 1.929 6.923 -13.665 1.00 96.88 89 ASN A C 1
ATOM 685 O O . ASN A 1 89 ? 0.955 6.243 -13.362 1.00 96.88 89 ASN A O 1
ATOM 689 N N . ILE A 1 90 ? 2.493 7.772 -12.799 1.00 96.25 90 ILE A N 1
ATOM 690 C CA . ILE A 1 90 ? 1.918 8.048 -11.477 1.00 96.25 90 ILE A CA 1
ATOM 691 C C . ILE A 1 90 ? 0.586 8.796 -11.655 1.00 96.25 90 ILE A C 1
ATOM 693 O O . ILE A 1 90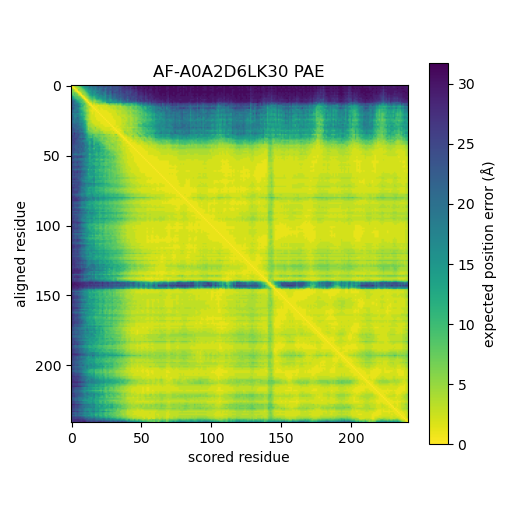 ? 0.559 9.783 -12.411 1.00 96.25 90 ILE A O 1
ATOM 697 N N . PRO A 1 91 ? -0.483 8.403 -10.929 1.00 94.62 91 PRO A N 1
ATOM 698 C CA . PRO A 1 91 ? -1.816 8.974 -11.076 1.00 94.62 91 PRO A CA 1
ATOM 699 C C . PRO A 1 91 ? -1.847 10.504 -11.105 1.00 94.62 91 PRO A C 1
ATOM 701 O O . PRO A 1 91 ? -1.139 11.189 -10.363 1.00 94.62 91 PRO A O 1
ATOM 704 N N . ALA A 1 92 ? -2.699 11.053 -11.972 1.00 94.25 92 ALA A N 1
ATOM 705 C CA . ALA A 1 92 ? -2.769 12.491 -12.227 1.00 94.25 92 ALA A CA 1
ATOM 706 C C . ALA A 1 92 ? -3.267 13.314 -11.025 1.00 94.25 92 ALA A C 1
ATOM 708 O O . ALA A 1 92 ? -2.975 14.507 -10.954 1.00 94.25 92 ALA A O 1
ATOM 709 N N . PHE A 1 93 ? -3.987 12.692 -10.084 1.00 92.88 93 PHE A N 1
ATOM 710 C CA . PHE A 1 93 ? -4.439 13.347 -8.853 1.00 92.88 93 PHE A CA 1
ATOM 711 C C . PHE A 1 93 ? -3.287 13.658 -7.885 1.00 92.88 93 PHE A C 1
ATOM 713 O O . PHE A 1 93 ? -3.434 14.514 -7.013 1.00 92.88 93 PHE A O 1
ATOM 720 N N . VAL A 1 94 ? -2.134 12.994 -8.031 1.00 96.06 94 VAL A N 1
ATOM 721 C CA . VAL A 1 94 ? -0.960 13.238 -7.189 1.00 96.06 94 VAL A CA 1
ATOM 722 C C . VAL A 1 94 ? -0.273 14.530 -7.647 1.00 96.06 94 VAL A C 1
ATOM 724 O O . VAL A 1 94 ? 0.153 14.615 -8.807 1.00 96.06 94 VAL A O 1
ATOM 727 N N . PRO A 1 95 ? -0.101 15.535 -6.765 1.00 95.88 95 PRO A N 1
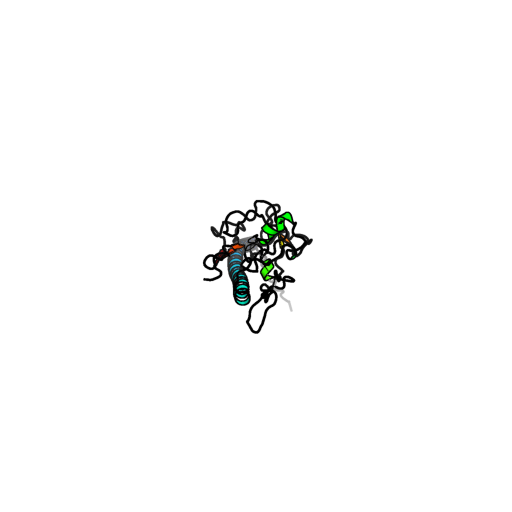ATOM 728 C CA . PRO A 1 95 ? 0.595 16.767 -7.115 1.00 95.88 95 PRO A CA 1
ATOM 729 C C . PRO A 1 95 ? 2.004 16.491 -7.644 1.00 95.88 95 PRO A C 1
ATOM 731 O O . PRO A 1 95 ? 2.742 15.696 -7.066 1.00 95.88 95 PRO A O 1
ATOM 734 N N . VAL A 1 96 ? 2.419 17.196 -8.704 1.00 95.31 96 VAL A N 1
ATOM 735 C CA . VAL A 1 96 ? 3.728 16.985 -9.359 1.00 95.31 96 VAL A CA 1
ATOM 736 C C . VAL A 1 96 ? 4.887 17.031 -8.360 1.00 95.31 96 VAL A C 1
ATOM 738 O O . VAL A 1 96 ? 5.763 16.174 -8.400 1.00 95.31 96 VAL A O 1
ATOM 741 N N . ALA A 1 97 ? 4.857 17.984 -7.424 1.00 96.06 97 ALA A N 1
ATOM 742 C CA . ALA A 1 97 ? 5.887 18.146 -6.399 1.00 96.06 97 ALA A CA 1
ATOM 743 C C . ALA A 1 97 ? 5.950 16.990 -5.381 1.00 96.06 97 ALA A C 1
ATOM 745 O O . ALA A 1 97 ? 6.951 16.851 -4.688 1.00 96.06 97 ALA A O 1
ATOM 746 N N . GLN A 1 98 ? 4.899 16.172 -5.283 1.00 97.44 98 GLN A N 1
ATOM 747 C CA . GLN A 1 98 ? 4.787 15.070 -4.327 1.00 97.44 98 GLN A CA 1
ATOM 748 C C . GLN A 1 98 ? 4.920 13.691 -4.978 1.00 97.44 98 GLN A C 1
ATOM 750 O O . GLN A 1 98 ? 4.967 12.704 -4.256 1.00 97.44 98 GLN A O 1
ATOM 755 N N . LYS A 1 99 ? 5.002 13.585 -6.313 1.00 97.38 99 LYS A N 1
ATOM 756 C CA . LYS A 1 99 ? 4.993 12.287 -7.012 1.00 97.38 99 LYS A CA 1
ATOM 757 C C . LYS A 1 99 ? 6.077 11.323 -6.530 1.00 97.38 99 LYS A C 1
ATOM 759 O O . LYS A 1 99 ? 5.786 10.148 -6.341 1.00 97.38 99 LYS A O 1
ATOM 764 N N . THR A 1 100 ? 7.287 11.817 -6.279 1.00 97.44 100 THR A N 1
ATOM 765 C CA . THR A 1 100 ? 8.383 10.999 -5.743 1.00 97.44 100 THR A CA 1
ATOM 766 C C . THR A 1 100 ? 8.067 10.491 -4.335 1.00 97.44 100 THR A C 1
ATOM 768 O O . THR A 1 100 ? 8.097 9.291 -4.104 1.00 97.44 100 THR A O 1
ATOM 771 N N . ALA A 1 101 ? 7.673 11.378 -3.416 1.00 97.75 101 ALA A N 1
ATOM 772 C CA . ALA A 1 101 ? 7.342 10.996 -2.041 1.00 97.75 101 ALA A CA 1
ATOM 773 C C . ALA A 1 101 ? 6.112 10.070 -1.969 1.00 97.75 101 ALA A C 1
ATOM 775 O O . ALA A 1 101 ? 6.085 9.111 -1.203 1.00 97.75 101 ALA A O 1
ATOM 776 N N . TRP A 1 102 ? 5.114 10.305 -2.823 1.00 98.12 102 TRP A N 1
ATOM 777 C CA . TRP A 1 102 ? 3.955 9.433 -2.985 1.00 98.12 102 TRP A CA 1
ATOM 778 C C . TRP A 1 102 ? 4.359 8.038 -3.467 1.00 98.12 102 TRP A C 1
ATOM 780 O O . TRP A 1 102 ? 3.897 7.041 -2.917 1.00 98.12 102 TRP A O 1
ATOM 790 N N . PHE A 1 103 ? 5.243 7.956 -4.466 1.00 98.00 103 PHE A N 1
ATOM 791 C CA . PHE A 1 103 ? 5.777 6.692 -4.968 1.00 98.00 103 PHE A CA 1
ATOM 792 C C . PHE A 1 103 ? 6.560 5.943 -3.881 1.00 98.00 103 PHE A C 1
ATOM 794 O O . PHE A 1 103 ? 6.364 4.742 -3.691 1.00 98.00 103 PHE A O 1
ATOM 801 N N . ASP A 1 104 ? 7.390 6.657 -3.122 1.00 97.12 104 ASP A N 1
ATOM 802 C CA . ASP A 1 104 ? 8.233 6.070 -2.080 1.00 97.12 104 ASP A CA 1
ATOM 803 C C . ASP A 1 104 ? 7.454 5.644 -0.840 1.00 97.12 104 ASP A C 1
ATOM 805 O O . ASP A 1 104 ? 7.887 4.705 -0.173 1.00 97.12 104 ASP A O 1
ATOM 809 N N . SER A 1 105 ? 6.286 6.244 -0.578 1.00 97.94 105 SER A N 1
ATOM 810 C CA . SER A 1 105 ? 5.469 5.973 0.609 1.00 97.94 105 SER A CA 1
ATOM 811 C C . SER A 1 105 ? 5.376 4.470 0.919 1.00 97.94 105 SER A C 1
ATOM 813 O O . SER A 1 105 ? 4.928 3.691 0.066 1.00 97.94 105 SER A O 1
ATOM 815 N N . PRO A 1 106 ? 5.777 4.031 2.125 1.00 97.94 106 PRO A N 1
ATOM 816 C CA . PRO A 1 106 ? 5.696 2.627 2.532 1.00 97.94 106 PRO A CA 1
ATOM 817 C C . PRO A 1 106 ? 4.278 2.051 2.508 1.00 97.94 106 PRO A C 1
ATOM 819 O O . PRO A 1 106 ? 4.116 0.847 2.349 1.00 97.94 106 PRO A O 1
ATOM 822 N N . ALA A 1 107 ? 3.253 2.902 2.595 1.00 97.00 107 ALA A N 1
ATOM 823 C CA . ALA A 1 107 ? 1.852 2.504 2.468 1.00 97.00 107 ALA A CA 1
ATOM 824 C C . ALA A 1 107 ? 1.398 2.303 1.008 1.00 97.00 107 ALA A C 1
ATOM 826 O O . ALA A 1 107 ? 0.237 1.984 0.778 1.00 97.00 107 ALA A O 1
ATOM 827 N N . ASN A 1 108 ? 2.263 2.542 0.013 1.00 96.88 108 ASN A N 1
ATOM 828 C CA . ASN A 1 108 ? 1.883 2.534 -1.398 1.00 96.88 108 ASN A CA 1
ATOM 829 C C . ASN A 1 108 ? 2.050 1.160 -2.062 1.00 96.88 108 ASN A C 1
ATOM 831 O O . ASN A 1 108 ? 3.157 0.759 -2.431 1.00 96.88 108 ASN A O 1
ATOM 835 N N . PHE A 1 109 ? 0.923 0.496 -2.307 1.00 95.94 109 PHE A N 1
ATOM 836 C CA . PHE A 1 109 ? 0.801 -0.784 -3.005 1.00 95.94 109 PHE A CA 1
ATOM 837 C C . PHE A 1 109 ? 0.410 -0.637 -4.486 1.00 95.94 109 PHE A C 1
ATOM 839 O O . PHE A 1 109 ? 0.054 -1.626 -5.125 1.00 95.94 109 PHE A O 1
ATOM 846 N N . TRP A 1 110 ? 0.479 0.568 -5.069 1.00 95.56 110 TRP A N 1
ATOM 847 C CA . TRP A 1 110 ? 0.031 0.859 -6.443 1.00 95.56 110 TRP A CA 1
ATOM 848 C C . TRP A 1 110 ? 0.530 -0.145 -7.498 1.00 95.56 110 TRP A C 1
ATOM 850 O O . TRP A 1 110 ? -0.252 -0.598 -8.330 1.00 95.56 110 TRP A O 1
ATOM 860 N N . GLN A 1 111 ? 1.791 -0.582 -7.417 1.00 96.69 111 GLN A N 1
ATOM 861 C CA . GLN A 1 111 ? 2.383 -1.530 -8.378 1.00 96.69 111 GLN A CA 1
ATOM 862 C C . GLN A 1 111 ? 1.796 -2.948 -8.326 1.00 96.69 111 GLN A C 1
ATOM 864 O O . GLN A 1 111 ? 1.990 -3.738 -9.255 1.00 96.69 111 GLN A O 1
ATOM 869 N N . LEU A 1 112 ? 1.077 -3.281 -7.251 1.00 95.88 112 LEU A N 1
ATOM 870 C CA . LEU A 1 112 ? 0.328 -4.530 -7.137 1.00 95.88 112 LEU A CA 1
ATOM 871 C C . LEU A 1 112 ? -1.064 -4.429 -7.777 1.00 95.88 112 LEU A C 1
ATOM 873 O O . LEU A 1 112 ? -1.678 -5.460 -8.047 1.00 95.88 112 LEU A O 1
ATOM 877 N N . TYR A 1 113 ? -1.549 -3.215 -8.054 1.00 94.19 113 TYR A N 1
ATOM 878 C CA . TYR A 1 113 ? -2.860 -2.951 -8.658 1.00 94.19 113 TYR A CA 1
ATOM 879 C C . TYR A 1 113 ? -2.791 -2.539 -10.126 1.00 94.19 113 TYR A C 1
ATOM 881 O O . TYR A 1 113 ? -3.732 -2.790 -10.886 1.00 94.19 113 TYR A O 1
ATOM 889 N N . GLU A 1 114 ? -1.721 -1.853 -10.514 1.00 94.44 114 GLU A N 1
ATOM 890 C CA . GLU A 1 114 ? -1.561 -1.242 -11.830 1.00 94.44 114 GLU A CA 1
ATOM 891 C C . GLU A 1 114 ? -0.179 -1.541 -12.387 1.00 94.44 114 GLU A C 1
ATOM 893 O O . GLU A 1 114 ? 0.785 -1.684 -11.637 1.00 94.44 114 GLU A O 1
ATOM 898 N N . ASN A 1 115 ? -0.094 -1.642 -13.713 1.00 96.88 115 ASN A N 1
ATOM 899 C CA . ASN A 1 115 ? 1.169 -1.844 -14.398 1.00 96.88 115 ASN A CA 1
ATOM 900 C C . ASN A 1 115 ? 1.948 -0.521 -14.430 1.00 96.88 115 ASN A C 1
ATOM 902 O O . ASN A 1 115 ? 1.554 0.386 -15.169 1.00 96.88 115 ASN A O 1
ATOM 906 N N . PRO A 1 116 ? 3.055 -0.384 -13.680 1.00 97.06 116 PRO A N 1
ATOM 907 C CA . PRO A 1 116 ? 3.784 0.878 -13.631 1.00 97.06 116 PRO A CA 1
ATOM 908 C C . PRO A 1 116 ? 4.649 1.100 -14.884 1.00 97.06 116 PRO A C 1
ATOM 910 O O . PRO A 1 116 ? 5.093 2.221 -15.128 1.00 97.06 116 PRO A O 1
ATOM 913 N N . LEU A 1 117 ? 4.869 0.055 -15.690 1.00 98.12 117 LEU A N 1
ATOM 914 C CA . LEU A 1 117 ? 5.676 0.082 -16.911 1.00 98.12 117 LEU A CA 1
ATOM 915 C C . LEU A 1 117 ? 4.848 0.309 -18.180 1.00 98.12 117 LEU A C 1
ATOM 917 O O . LEU A 1 117 ? 5.400 0.262 -19.277 1.00 98.12 117 LEU A O 1
ATOM 921 N N . ILE A 1 118 ? 3.544 0.558 -18.057 1.00 96.94 118 ILE A N 1
ATOM 922 C CA . ILE A 1 118 ? 2.675 0.757 -19.216 1.00 96.94 118 ILE A CA 1
ATOM 923 C C . ILE A 1 118 ? 3.182 1.895 -20.117 1.00 96.94 118 ILE A C 1
ATOM 925 O O . ILE A 1 118 ? 3.537 2.978 -19.646 1.00 96.94 118 ILE A O 1
ATOM 929 N N . GLY A 1 119 ? 3.235 1.643 -21.422 1.00 96.19 119 GLY A N 1
ATOM 930 C CA . GLY A 1 119 ? 3.702 2.580 -22.439 1.00 96.19 119 GLY A CA 1
ATOM 931 C C . GLY A 1 119 ? 5.210 2.843 -22.438 1.00 96.19 119 GLY A C 1
ATOM 932 O O . GLY A 1 119 ? 5.649 3.748 -23.148 1.00 96.19 119 GLY A O 1
ATOM 933 N N . THR A 1 120 ? 6.010 2.099 -21.667 1.00 97.12 120 THR A N 1
ATOM 934 C CA . THR A 1 120 ? 7.470 2.307 -21.595 1.00 97.12 120 THR A CA 1
ATOM 935 C C . THR A 1 120 ? 8.235 1.527 -22.664 1.00 97.12 120 THR A C 1
ATOM 937 O O . THR A 1 120 ? 9.365 1.888 -22.995 1.00 97.12 120 THR A O 1
ATOM 940 N N . GLY A 1 121 ? 7.650 0.458 -23.211 1.00 95.94 121 GLY A N 1
ATOM 941 C CA . GLY A 1 121 ? 8.316 -0.487 -24.107 1.00 95.94 121 GLY A CA 1
ATOM 942 C C . GLY A 1 121 ? 9.329 -1.393 -23.400 1.00 95.94 121 GLY A C 1
ATOM 943 O O . GLY A 1 121 ? 10.125 -2.058 -24.067 1.00 95.94 121 GLY A O 1
ATOM 944 N N . HIS A 1 122 ? 9.353 -1.409 -22.063 1.00 97.44 122 HIS A N 1
ATOM 945 C CA . HIS A 1 122 ? 10.267 -2.254 -21.303 1.00 97.44 122 HIS A CA 1
ATOM 946 C C . HIS A 1 122 ? 9.895 -3.739 -21.457 1.00 97.44 122 HIS A C 1
ATOM 948 O O . HIS A 1 122 ? 8.726 -4.105 -21.490 1.00 97.44 122 HIS A O 1
ATOM 954 N N . ALA A 1 123 ? 10.883 -4.640 -21.469 1.00 96.69 123 ALA A N 1
ATOM 955 C CA . ALA A 1 123 ? 10.649 -6.076 -21.684 1.00 96.69 123 ALA A CA 1
ATOM 956 C C . ALA A 1 123 ? 9.797 -6.767 -20.596 1.00 96.69 123 ALA A C 1
ATOM 958 O O . ALA A 1 123 ? 9.359 -7.897 -20.789 1.00 96.69 123 ALA A O 1
ATOM 959 N N . LEU A 1 124 ? 9.607 -6.109 -19.448 1.00 97.94 124 LEU A N 1
ATOM 960 C CA . LEU A 1 124 ? 8.750 -6.568 -18.347 1.00 97.94 124 LEU A CA 1
ATOM 961 C C . LEU A 1 124 ? 7.405 -5.830 -18.284 1.00 97.94 124 LEU A C 1
ATOM 963 O O . LEU A 1 124 ? 6.661 -6.060 -17.334 1.00 97.94 124 LEU A O 1
ATOM 967 N N . GLU A 1 125 ? 7.111 -4.943 -19.240 1.00 97.56 125 GLU A N 1
ATOM 968 C CA . GLU A 1 125 ? 5.813 -4.267 -19.336 1.00 97.56 125 GLU A CA 1
ATOM 969 C C . GLU A 1 125 ? 4.683 -5.287 -19.481 1.00 97.56 125 GLU A C 1
ATOM 971 O O . GLU A 1 125 ? 3.734 -5.246 -18.707 1.00 97.56 125 GLU A O 1
ATOM 976 N N . ASP A 1 126 ? 4.828 -6.243 -20.397 1.00 96.31 126 ASP A N 1
ATOM 977 C CA . ASP A 1 126 ? 3.846 -7.300 -20.628 1.00 96.31 126 ASP A CA 1
ATOM 978 C C . ASP A 1 126 ? 4.342 -8.650 -20.105 1.00 96.31 126 ASP A C 1
ATOM 980 O O . ASP A 1 126 ? 5.522 -8.995 -20.228 1.00 96.31 126 ASP A O 1
ATOM 984 N N . PHE A 1 127 ? 3.430 -9.457 -19.559 1.00 97.38 127 PHE A N 1
ATOM 985 C CA . PHE A 1 127 ? 3.744 -10.832 -19.192 1.00 97.38 127 PHE A CA 1
ATOM 986 C C . PHE A 1 127 ? 3.944 -11.713 -20.428 1.00 97.38 127 PHE A C 1
ATOM 988 O O . PHE A 1 127 ? 3.048 -11.904 -21.251 1.00 97.38 127 PHE A O 1
ATOM 995 N N . ASN A 1 128 ? 5.120 -12.325 -20.518 1.00 96.62 128 ASN A N 1
ATOM 996 C CA . ASN A 1 128 ? 5.442 -13.333 -21.507 1.00 96.62 128 ASN A CA 1
ATOM 997 C C . ASN A 1 128 ? 5.212 -14.742 -20.922 1.00 96.62 128 ASN A C 1
ATOM 999 O O . ASN A 1 128 ? 5.987 -15.185 -20.068 1.00 96.62 128 ASN A O 1
ATOM 1003 N N . PRO A 1 129 ? 4.212 -15.501 -21.413 1.00 95.19 129 PRO A N 1
ATOM 1004 C CA . PRO A 1 129 ? 3.884 -16.824 -20.879 1.00 95.19 129 PRO A CA 1
ATOM 1005 C C . PRO A 1 129 ? 4.936 -17.895 -21.194 1.00 95.19 129 PRO A C 1
ATOM 1007 O O . PRO A 1 129 ? 4.967 -18.925 -20.527 1.00 95.19 129 PRO A O 1
ATOM 1010 N N . VAL A 1 130 ? 5.800 -17.680 -22.194 1.00 95.81 130 VAL A N 1
ATOM 1011 C CA . VAL A 1 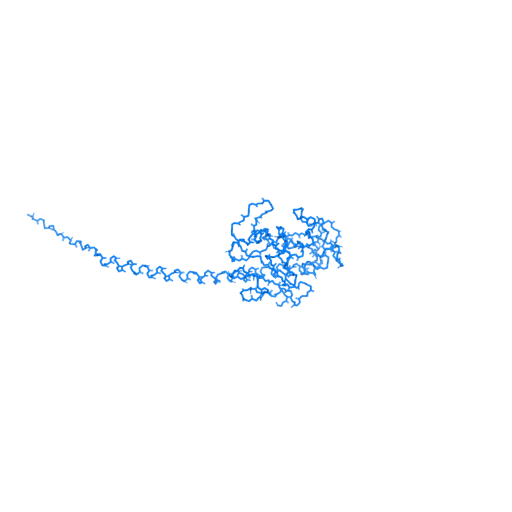130 ? 6.856 -18.637 -22.565 1.00 95.81 130 VAL A CA 1
ATOM 1012 C C . VAL A 1 130 ? 8.008 -18.577 -21.572 1.00 95.81 130 VAL A C 1
ATOM 1014 O O . VAL A 1 130 ? 8.529 -19.610 -21.160 1.00 95.81 130 VAL A O 1
ATOM 1017 N N . THR A 1 131 ? 8.415 -17.369 -21.184 1.00 95.06 131 THR A N 1
ATOM 1018 C CA . THR A 1 131 ? 9.478 -17.170 -20.192 1.00 95.06 131 THR A CA 1
ATOM 1019 C C . THR A 1 131 ? 8.943 -17.128 -18.764 1.00 95.06 131 THR A C 1
ATOM 1021 O O . THR A 1 131 ? 9.744 -17.196 -17.835 1.00 95.06 131 THR A O 1
ATOM 1024 N N . ALA A 1 132 ? 7.619 -17.029 -18.593 1.00 95.25 132 ALA A N 1
ATOM 1025 C CA . ALA A 1 132 ? 6.943 -16.733 -17.333 1.00 95.25 132 ALA A CA 1
ATOM 1026 C C . ALA A 1 132 ? 7.506 -15.464 -16.671 1.00 95.25 132 ALA A C 1
ATOM 1028 O O . ALA A 1 132 ? 7.773 -15.446 -15.470 1.00 95.25 132 ALA A O 1
ATOM 1029 N N . ARG A 1 133 ? 7.753 -14.420 -17.481 1.00 97.19 133 ARG A N 1
ATOM 1030 C CA . ARG A 1 133 ? 8.325 -13.149 -17.018 1.00 97.19 133 ARG A CA 1
ATOM 1031 C C . ARG A 1 133 ? 7.556 -11.935 -17.508 1.00 97.19 133 ARG A C 1
ATOM 1033 O O . ARG A 1 133 ? 7.154 -11.902 -18.663 1.00 97.19 133 ARG A O 1
ATOM 1040 N N . GLY A 1 134 ? 7.450 -10.922 -16.655 1.00 97.62 134 GLY A N 1
ATOM 1041 C CA . GLY A 1 134 ? 6.808 -9.635 -16.931 1.00 97.62 134 GLY A CA 1
ATOM 1042 C C . GLY A 1 134 ? 5.723 -9.313 -15.910 1.00 97.62 134 GLY A C 1
ATOM 1043 O O . GLY A 1 134 ? 5.466 -10.104 -15.003 1.00 97.62 134 GLY A O 1
ATOM 1044 N N . TRP A 1 135 ? 5.105 -8.141 -16.021 1.00 97.94 135 TRP A N 1
ATOM 1045 C CA . TRP A 1 135 ? 4.002 -7.769 -15.141 1.00 97.94 135 TRP A CA 1
ATOM 1046 C C . TRP A 1 135 ? 2.748 -8.589 -15.484 1.00 97.94 135 TRP A C 1
ATOM 1048 O O . TRP A 1 135 ? 2.203 -8.478 -16.578 1.00 97.94 135 TRP A O 1
ATOM 1058 N N . ASN A 1 136 ? 2.298 -9.416 -14.539 1.00 97.12 136 ASN A N 1
ATOM 1059 C CA . ASN A 1 136 ? 1.155 -10.330 -14.661 1.00 97.12 136 ASN A CA 1
ATOM 1060 C C . ASN A 1 136 ? 0.015 -9.970 -13.690 1.00 97.12 136 ASN A C 1
ATOM 1062 O O . ASN A 1 136 ? -0.745 -10.829 -13.245 1.00 97.12 136 ASN A O 1
ATOM 1066 N N . GLY A 1 137 ? -0.034 -8.705 -13.270 1.00 92.81 137 GLY A N 1
ATOM 1067 C CA . GLY A 1 137 ? -1.014 -8.241 -12.302 1.00 92.81 137 GLY A CA 1
ATOM 1068 C C . GLY A 1 137 ? -2.421 -8.062 -12.900 1.00 92.81 137 GLY A C 1
ATOM 1069 O O . GLY A 1 137 ? -2.661 -8.346 -14.075 1.00 92.81 137 GLY A O 1
ATOM 1070 N N . PRO A 1 138 ? -3.368 -7.536 -12.106 1.00 94.62 138 PRO A N 1
ATOM 1071 C CA . PRO A 1 138 ? -3.188 -7.109 -10.719 1.00 94.62 138 PRO A CA 1
ATOM 1072 C C . PRO A 1 138 ? -2.910 -8.297 -9.784 1.00 94.62 138 PRO A C 1
ATOM 1074 O O . PRO A 1 138 ? -3.526 -9.352 -9.898 1.00 94.62 138 PRO A O 1
ATOM 1077 N N . TYR A 1 139 ? -1.970 -8.114 -8.857 1.00 95.19 139 TYR A N 1
ATOM 1078 C CA . TYR A 1 139 ? -1.572 -9.123 -7.867 1.00 95.19 139 TYR A CA 1
ATOM 1079 C C . TYR A 1 139 ? -2.428 -9.061 -6.602 1.00 95.19 139 TYR A C 1
ATOM 1081 O O . TYR A 1 139 ? -2.581 -10.065 -5.913 1.00 95.19 139 TYR A O 1
ATOM 1089 N N . LEU A 1 140 ? -3.003 -7.891 -6.316 1.00 91.19 140 LEU A N 1
ATOM 1090 C CA . LEU A 1 140 ? -4.036 -7.719 -5.305 1.00 91.19 140 LEU A CA 1
ATOM 1091 C C . LEU A 1 140 ? -5.381 -7.497 -5.995 1.00 91.19 140 LEU A C 1
ATOM 1093 O O . LEU A 1 140 ? -5.541 -6.620 -6.844 1.00 91.19 140 LEU A O 1
ATOM 1097 N N . SER A 1 141 ? -6.362 -8.314 -5.618 1.00 75.31 141 SER A N 1
ATOM 1098 C CA . SER A 1 141 ? -7.706 -8.299 -6.208 1.00 75.31 141 SER A CA 1
ATOM 1099 C C . SER A 1 141 ? -8.570 -7.141 -5.695 1.00 75.31 141 SER A C 1
ATOM 1101 O O . SER A 1 141 ? -9.489 -6.685 -6.379 1.00 75.31 141 SER A O 1
ATOM 1103 N N . ARG A 1 142 ? -8.254 -6.628 -4.501 1.00 59.94 142 ARG A N 1
ATOM 1104 C CA . ARG A 1 142 ? -8.989 -5.556 -3.836 1.00 59.94 142 ARG A CA 1
ATOM 1105 C C . ARG A 1 142 ? -8.323 -4.206 -4.073 1.00 59.94 142 ARG A C 1
ATOM 1107 O O . ARG A 1 142 ? -7.614 -3.720 -3.209 1.00 59.94 142 ARG A O 1
ATOM 1114 N N . ARG A 1 143 ? -8.700 -3.478 -5.127 1.00 54.66 143 ARG A N 1
ATOM 1115 C CA . ARG A 1 143 ? -8.547 -1.999 -5.121 1.00 54.66 143 ARG A CA 1
ATOM 1116 C C . ARG A 1 143 ? -9.391 -1.313 -4.008 1.00 54.66 143 ARG A C 1
ATOM 1118 O O . ARG A 1 143 ? -9.608 -0.111 -4.061 1.00 54.66 143 ARG A O 1
ATOM 1125 N N . GLY A 1 144 ? -9.958 -2.083 -3.071 1.00 46.44 144 GLY A N 1
ATOM 1126 C CA . GLY A 1 144 ? -11.223 -1.822 -2.380 1.00 46.44 144 GLY A CA 1
ATOM 1127 C C . GLY A 1 144 ? -11.137 -1.468 -0.897 1.00 46.44 144 GLY A C 1
ATOM 1128 O O . GLY A 1 144 ? -12.184 -1.245 -0.299 1.00 46.44 144 GLY A O 1
ATOM 1129 N N . GLU A 1 145 ? -9.949 -1.376 -0.304 1.00 63.66 145 GLU A N 1
ATOM 1130 C CA . GLU A 1 145 ? -9.811 -0.734 1.016 1.00 63.66 145 GLU A CA 1
ATOM 1131 C C . GLU A 1 145 ? -9.693 0.786 0.881 1.00 63.66 145 GLU A C 1
ATOM 1133 O O . GLU A 1 145 ? -10.151 1.529 1.748 1.00 63.66 145 GLU A O 1
ATOM 1138 N N . GLY A 1 146 ? -9.224 1.244 -0.283 1.00 85.31 146 GLY A N 1
ATOM 1139 C CA . GLY A 1 146 ? -9.328 2.621 -0.730 1.00 85.31 146 GLY A CA 1
ATOM 1140 C C . GLY A 1 146 ? -7.983 3.320 -0.877 1.00 85.31 146 GLY A C 1
ATOM 1141 O O . GLY A 1 146 ? -6.928 2.710 -1.027 1.00 85.31 146 GLY A O 1
ATOM 1142 N N . LEU A 1 147 ? -8.056 4.642 -0.864 1.00 94.25 147 LEU A N 1
ATOM 1143 C CA . LEU A 1 147 ? -6.942 5.564 -0.956 1.00 94.25 147 LEU A CA 1
ATOM 1144 C C . LEU A 1 147 ? -6.775 6.250 0.400 1.00 94.25 147 LEU A C 1
ATOM 1146 O O . LEU A 1 147 ? -7.753 6.784 0.933 1.00 94.25 147 LEU A O 1
ATOM 1150 N N . VAL A 1 148 ? -5.559 6.250 0.941 1.00 96.19 148 VAL A N 1
ATOM 1151 C CA . VAL A 1 148 ? -5.246 6.813 2.261 1.00 96.19 148 VAL A CA 1
ATOM 1152 C C . VAL A 1 148 ? -4.411 8.082 2.133 1.00 96.19 148 VAL A C 1
ATOM 1154 O O . VAL A 1 148 ? -3.405 8.110 1.428 1.00 96.19 148 VAL A O 1
ATOM 1157 N N . ASP A 1 149 ? -4.812 9.145 2.824 1.00 97.56 149 ASP A N 1
ATOM 1158 C CA . ASP A 1 149 ? -3.949 10.314 3.014 1.00 97.56 149 ASP A CA 1
ATOM 1159 C C . ASP A 1 149 ? -2.946 10.015 4.133 1.00 97.56 149 ASP A C 1
ATOM 1161 O O . ASP A 1 149 ? -3.351 9.628 5.229 1.00 97.56 149 ASP A O 1
ATOM 1165 N N . ILE A 1 150 ? -1.647 10.190 3.900 1.00 97.81 150 ILE A N 1
ATOM 1166 C CA . ILE A 1 150 ? -0.603 9.789 4.856 1.00 97.81 150 ILE A CA 1
ATOM 1167 C C . ILE A 1 150 ? 0.571 10.764 4.873 1.00 97.81 150 ILE A C 1
ATOM 1169 O O . ILE A 1 150 ? 0.807 11.462 3.898 1.00 97.81 150 ILE A O 1
ATOM 1173 N N . GLY A 1 151 ? 1.299 10.851 5.980 1.00 98.06 151 GLY A N 1
ATOM 1174 C CA . GLY A 1 151 ? 2.482 11.695 6.099 1.00 98.06 151 GLY A CA 1
ATOM 1175 C C . GLY A 1 151 ? 3.675 11.173 5.297 1.00 98.06 151 GLY A C 1
ATOM 1176 O O . GLY A 1 151 ? 3.909 9.967 5.232 1.00 98.06 151 GLY A O 1
ATOM 1177 N N . ASP A 1 152 ? 4.453 12.086 4.719 1.00 97.50 152 ASP A N 1
ATOM 1178 C CA . ASP A 1 152 ? 5.700 11.792 3.997 1.00 97.50 152 ASP A CA 1
ATOM 1179 C C . ASP A 1 152 ? 6.916 11.553 4.909 1.00 97.50 152 ASP A C 1
ATOM 1181 O O . ASP A 1 152 ? 8.019 11.296 4.426 1.00 97.50 152 ASP A O 1
ATOM 1185 N N . ASN A 1 153 ? 6.742 11.632 6.231 1.00 97.94 153 ASN A N 1
ATOM 1186 C CA . ASN A 1 153 ? 7.838 11.439 7.172 1.00 97.94 153 ASN A CA 1
ATOM 1187 C C . ASN A 1 153 ? 8.208 9.962 7.392 1.00 97.94 153 ASN A C 1
ATOM 1189 O O . ASN A 1 153 ? 9.310 9.694 7.873 1.00 97.94 153 ASN A O 1
ATOM 1193 N N . LEU A 1 154 ? 7.337 9.016 7.035 1.00 97.75 154 LEU A N 1
ATOM 1194 C CA . LEU A 1 154 ? 7.611 7.585 7.160 1.00 97.75 154 LEU A CA 1
ATOM 1195 C C . LEU A 1 154 ? 8.564 7.107 6.052 1.00 97.75 154 LEU A C 1
ATOM 1197 O O . LEU A 1 154 ? 8.217 7.126 4.871 1.00 97.75 154 LEU A O 1
ATOM 1201 N N . GLN A 1 155 ? 9.756 6.669 6.447 1.00 96.12 155 GLN A N 1
ATOM 1202 C CA . GLN A 1 155 ? 10.828 6.244 5.549 1.00 96.12 155 GLN A CA 1
ATOM 1203 C C . GLN A 1 155 ? 10.716 4.760 5.179 1.00 96.12 155 GLN A C 1
ATOM 1205 O O . GLN A 1 155 ? 10.050 3.971 5.851 1.00 96.12 155 GLN A O 1
ATOM 1210 N N . THR A 1 156 ? 11.406 4.354 4.113 1.00 95.56 156 THR A N 1
ATOM 1211 C CA . THR A 1 156 ? 11.377 2.975 3.593 1.00 95.56 156 THR A CA 1
ATOM 1212 C C . THR A 1 156 ? 12.032 1.940 4.508 1.00 95.56 156 THR A C 1
ATOM 1214 O O . THR A 1 156 ? 11.828 0.753 4.287 1.00 95.56 156 THR A O 1
ATOM 1217 N N . ASP A 1 157 ? 12.785 2.357 5.525 1.00 95.38 157 ASP A N 1
ATOM 1218 C CA . ASP A 1 157 ? 13.382 1.486 6.551 1.00 95.38 157 ASP A CA 1
ATOM 1219 C C . ASP A 1 157 ? 12.486 1.311 7.799 1.00 95.38 157 ASP A C 1
ATOM 1221 O O . ASP A 1 157 ? 12.824 0.579 8.731 1.00 95.38 157 ASP A O 1
ATOM 1225 N N . GLY A 1 158 ? 11.328 1.982 7.832 1.00 96.00 158 GLY A N 1
ATOM 1226 C CA . GLY A 1 158 ? 10.421 2.008 8.982 1.00 96.00 158 GLY A CA 1
ATOM 1227 C C . GLY A 1 158 ? 10.729 3.089 10.017 1.00 96.00 158 GLY A C 1
ATOM 1228 O O . GLY A 1 158 ? 10.068 3.168 11.049 1.00 96.00 158 GLY A O 1
ATOM 1229 N N . SER A 1 159 ? 11.709 3.957 9.778 1.00 96.69 159 SER A N 1
ATOM 1230 C CA . SER A 1 159 ? 11.913 5.127 10.630 1.00 96.69 159 SER A CA 1
ATOM 1231 C C . SER A 1 159 ? 10.910 6.246 10.315 1.00 96.69 159 SER A C 1
ATOM 1233 O O . SER A 1 159 ? 10.384 6.360 9.206 1.00 96.69 159 SER A O 1
ATOM 1235 N N . GLY A 1 160 ? 10.642 7.107 11.300 1.00 96.69 160 GLY A N 1
ATOM 1236 C CA . GLY A 1 160 ? 9.718 8.238 11.158 1.00 96.69 160 GLY A CA 1
ATOM 1237 C C . GLY A 1 160 ? 8.286 7.908 11.578 1.00 96.69 160 GLY A C 1
ATOM 1238 O O . GLY A 1 160 ? 8.062 7.064 12.442 1.00 96.69 160 GLY A O 1
ATOM 1239 N N . SER A 1 161 ? 7.310 8.632 11.024 1.00 96.88 161 SER A N 1
ATOM 1240 C CA . SER A 1 161 ? 5.901 8.493 11.407 1.00 96.88 161 SER A CA 1
ATOM 1241 C C . SER A 1 161 ? 4.944 8.709 10.227 1.00 96.88 161 SER A C 1
ATOM 1243 O O . SER A 1 161 ? 5.102 9.684 9.487 1.00 96.88 161 SER A O 1
ATOM 1245 N N . PRO A 1 162 ? 3.894 7.874 10.081 1.00 97.50 162 PRO A N 1
ATOM 1246 C CA . PRO A 1 162 ? 2.858 8.057 9.060 1.00 97.50 162 PRO A CA 1
ATOM 1247 C C . PRO A 1 162 ? 1.923 9.245 9.336 1.00 97.50 162 PRO A C 1
ATOM 1249 O O . PRO A 1 162 ? 1.096 9.589 8.493 1.00 97.50 162 PRO A O 1
ATOM 1252 N N . THR A 1 163 ? 2.019 9.874 10.509 1.00 97.62 163 THR A N 1
ATOM 1253 C CA . THR A 1 163 ? 1.172 11.005 10.929 1.00 97.62 163 THR A CA 1
ATOM 1254 C C . THR A 1 163 ? 1.971 12.292 11.129 1.00 97.62 163 THR A C 1
ATOM 1256 O O . THR A 1 163 ? 1.581 13.159 11.911 1.00 97.62 163 THR A O 1
ATOM 1259 N N . ALA A 1 164 ? 3.114 12.411 10.455 1.00 97.75 164 ALA A N 1
ATOM 1260 C CA . ALA A 1 164 ? 3.984 13.579 10.500 1.00 97.75 164 ALA A CA 1
ATOM 1261 C C . ALA A 1 164 ? 4.432 13.995 9.090 1.00 97.75 164 ALA A C 1
ATOM 1263 O O . ALA A 1 164 ? 4.389 13.202 8.153 1.00 97.75 164 ALA A O 1
ATOM 1264 N N . GLY A 1 165 ? 4.904 15.238 8.957 1.00 97.25 165 GLY A N 1
ATOM 1265 C CA . GLY A 1 165 ? 5.404 15.779 7.690 1.00 97.25 165 GLY A CA 1
ATOM 1266 C C . GLY A 1 165 ? 4.323 16.441 6.834 1.00 97.25 165 GLY A C 1
ATOM 1267 O O . GLY A 1 165 ? 3.410 17.086 7.352 1.00 97.25 165 GLY A O 1
ATOM 1268 N N . VAL A 1 166 ? 4.462 16.347 5.516 1.00 97.50 166 VAL A N 1
ATOM 1269 C CA . VAL A 1 166 ? 3.469 16.805 4.539 1.00 97.50 166 VAL A CA 1
ATOM 1270 C C . VAL A 1 166 ? 2.523 15.653 4.217 1.00 97.50 166 VAL A C 1
ATOM 1272 O O . VAL A 1 166 ? 2.942 14.511 4.059 1.00 97.50 166 VAL A O 1
ATOM 1275 N N . VAL A 1 167 ? 1.230 15.954 4.097 1.00 98.12 167 VAL A N 1
ATOM 1276 C CA . VAL A 1 167 ? 0.232 14.960 3.690 1.00 98.12 167 VAL A CA 1
ATOM 1277 C C . VAL A 1 167 ? 0.411 14.621 2.209 1.00 98.12 167 VAL A C 1
ATOM 1279 O O . VAL A 1 167 ? 0.258 15.480 1.335 1.00 98.12 167 VAL A O 1
ATOM 1282 N N . LEU A 1 168 ? 0.697 13.352 1.950 1.00 97.81 168 LEU A N 1
ATOM 1283 C CA . LEU A 1 168 ? 0.598 12.683 0.664 1.00 97.81 168 LEU A CA 1
ATOM 1284 C C . LEU A 1 168 ? -0.855 12.251 0.458 1.00 97.81 168 LEU A C 1
ATOM 1286 O O . LEU A 1 168 ? -1.380 11.485 1.270 1.00 97.81 168 LEU A O 1
ATOM 1290 N N . PRO A 1 169 ? -1.527 12.734 -0.594 1.00 95.94 169 PRO A N 1
ATOM 1291 C CA . PRO A 1 169 ? -2.923 12.421 -0.815 1.00 95.94 169 PRO A CA 1
ATOM 1292 C C . PRO A 1 169 ? -3.071 11.032 -1.427 1.00 95.94 169 PRO A C 1
ATOM 1294 O O . PRO A 1 169 ? -2.331 10.661 -2.342 1.00 95.94 169 PRO A O 1
ATOM 1297 N N . GLN A 1 170 ? -4.109 10.325 -0.993 1.00 95.25 170 GLN A N 1
ATOM 1298 C CA . GLN A 1 170 ? -4.687 9.212 -1.737 1.00 95.25 170 GLN A CA 1
ATOM 1299 C C . GLN A 1 170 ? -3.671 8.141 -2.192 1.00 95.25 170 GLN A C 1
ATOM 1301 O O . GLN A 1 170 ? -3.642 7.722 -3.351 1.00 95.25 170 GLN A O 1
ATOM 1306 N N . VAL A 1 171 ? -2.795 7.711 -1.290 1.00 96.19 171 VAL A N 1
ATOM 1307 C CA . VAL A 1 171 ? -1.876 6.591 -1.519 1.00 96.19 171 VAL A CA 1
ATOM 1308 C C . VAL A 1 171 ? -2.678 5.289 -1.629 1.00 96.19 171 VAL A C 1
ATOM 1310 O O . VAL A 1 171 ? -3.641 5.099 -0.887 1.00 96.19 171 VAL A O 1
ATOM 1313 N N . TYR A 1 172 ? -2.302 4.390 -2.548 1.00 94.94 172 TYR A N 1
ATOM 1314 C CA . TYR A 1 172 ? -2.956 3.080 -2.695 1.00 94.94 172 TYR A CA 1
ATOM 1315 C C . TYR A 1 172 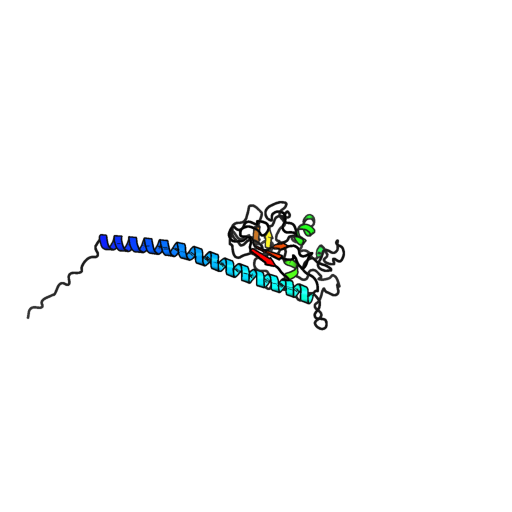? -2.587 2.193 -1.508 1.00 94.94 172 TYR A C 1
ATOM 1317 O O . TYR A 1 172 ? -1.567 1.509 -1.549 1.00 94.94 172 TYR A O 1
ATOM 1325 N N . GLY A 1 173 ? -3.405 2.232 -0.461 1.00 93.94 173 GLY A N 1
ATOM 1326 C CA . GLY A 1 173 ? -3.188 1.492 0.774 1.00 93.94 173 GLY A CA 1
ATOM 1327 C C . GLY A 1 173 ? -3.906 0.148 0.810 1.00 93.94 173 GLY A C 1
ATOM 1328 O O . GLY A 1 173 ? -4.788 -0.138 -0.002 1.00 93.94 173 GLY A O 1
ATOM 1329 N N . VAL A 1 174 ? -3.526 -0.649 1.803 1.00 94.12 174 VAL A N 1
ATOM 1330 C CA . VAL A 1 174 ? -4.272 -1.815 2.288 1.00 94.12 174 VAL A CA 1
ATOM 1331 C C . VAL A 1 174 ? -4.496 -1.563 3.779 1.00 94.12 174 VAL A C 1
ATOM 1333 O O . VAL A 1 174 ? -3.526 -1.272 4.472 1.00 94.12 174 VAL A O 1
ATOM 1336 N N . ALA A 1 175 ? -5.738 -1.526 4.241 1.00 93.75 175 ALA A N 1
ATOM 1337 C CA . ALA A 1 175 ? -6.127 -1.246 5.612 1.00 93.75 175 ALA A CA 1
ATOM 1338 C C . ALA A 1 175 ? -6.189 -2.533 6.441 1.00 93.75 175 ALA A C 1
ATOM 1340 O O . ALA A 1 175 ? -6.726 -3.536 5.989 1.00 93.75 175 ALA A O 1
ATOM 1341 N N . ASP A 1 176 ? -5.694 -2.463 7.667 1.00 92.44 176 ASP A N 1
ATOM 1342 C CA . ASP A 1 176 ? -5.845 -3.497 8.681 1.00 92.44 176 ASP A CA 1
ATOM 1343 C C . ASP A 1 176 ? -7.289 -3.543 9.242 1.00 92.44 176 ASP A C 1
ATOM 1345 O O . ASP A 1 176 ? -8.105 -2.651 8.960 1.00 92.44 176 ASP A O 1
ATOM 1349 N N . PRO A 1 177 ? -7.661 -4.571 10.028 1.00 91.25 177 PRO A N 1
ATOM 1350 C CA . PRO A 1 177 ? -9.022 -4.685 10.548 1.00 91.25 177 PRO A CA 1
ATOM 1351 C C . PRO A 1 177 ? -9.318 -3.739 11.726 1.00 91.25 177 PRO A C 1
ATOM 1353 O O . PRO A 1 177 ? -10.476 -3.634 12.132 1.00 91.25 177 PRO A O 1
ATOM 1356 N N . TYR A 1 178 ? -8.321 -3.026 12.263 1.00 91.25 178 TYR A N 1
ATOM 1357 C CA . TYR A 1 178 ? -8.439 -2.239 13.493 1.00 91.25 178 TYR A CA 1
ATOM 1358 C C . TYR A 1 178 ? -9.050 -0.856 13.219 1.00 91.25 178 TYR A C 1
ATOM 1360 O O . TYR A 1 178 ? -8.376 0.150 12.972 1.00 91.25 178 TYR A O 1
ATOM 1368 N N . VAL A 1 179 ? -10.384 -0.785 13.245 1.00 91.81 179 VAL A N 1
ATOM 1369 C CA . VAL A 1 179 ? -11.134 0.412 12.830 1.00 91.81 179 VAL A CA 1
ATOM 1370 C C . VAL A 1 179 ? -10.921 1.598 13.779 1.00 91.81 179 VAL A C 1
ATOM 1372 O O . VAL A 1 179 ? -11.479 1.672 14.879 1.00 91.81 179 VAL A O 1
ATOM 1375 N N . SER A 1 180 ? -10.259 2.641 13.281 1.00 94.00 180 SER A N 1
ATOM 1376 C CA . SER A 1 180 ? -9.936 3.858 14.026 1.00 94.00 180 SER A CA 1
ATOM 1377 C C . SER A 1 180 ? -10.404 5.133 13.314 1.00 94.00 180 SER A C 1
ATOM 1379 O O . SER A 1 180 ? -10.799 5.131 12.146 1.00 94.00 180 SER A O 1
ATOM 1381 N N . THR A 1 181 ? -10.421 6.254 14.034 1.00 95.75 181 THR A N 1
ATOM 1382 C CA . THR A 1 181 ? -10.676 7.572 13.434 1.00 95.75 181 THR A CA 1
ATOM 1383 C C . THR A 1 181 ? -9.410 8.112 12.759 1.00 95.75 181 THR A C 1
ATOM 1385 O O . THR A 1 181 ? -8.294 7.812 13.208 1.00 95.75 181 THR A O 1
ATOM 1388 N N . PRO A 1 182 ? -9.541 8.954 11.719 1.00 95.94 182 PRO A N 1
ATOM 1389 C CA . PRO A 1 182 ? -8.410 9.699 11.173 1.00 95.94 182 PRO A CA 1
ATOM 1390 C C . PRO A 1 182 ? -7.709 10.557 12.235 1.00 95.94 182 PRO A C 1
ATOM 1392 O O . PRO A 1 182 ? -8.333 11.006 13.201 1.00 95.94 182 PRO A O 1
ATOM 1395 N N . ILE A 1 183 ? -6.416 10.814 12.041 1.00 96.31 183 ILE A N 1
ATOM 1396 C CA . ILE A 1 183 ? -5.605 11.660 12.925 1.00 96.31 183 ILE A CA 1
ATOM 1397 C C . ILE A 1 183 ? -5.395 13.001 12.222 1.00 96.31 183 ILE A C 1
ATOM 1399 O O . ILE A 1 183 ? -4.480 13.172 11.420 1.00 96.31 183 ILE A O 1
ATOM 1403 N N . GLY A 1 184 ? -6.274 13.968 12.493 1.00 95.38 184 GLY A N 1
ATOM 1404 C CA . GLY A 1 184 ? -6.259 15.256 11.796 1.00 95.38 184 GLY A CA 1
ATOM 1405 C C . GLY A 1 184 ? -6.463 15.074 10.288 1.00 95.38 184 GLY A C 1
ATOM 1406 O O . GLY A 1 184 ? -7.506 14.587 9.862 1.00 95.38 184 GLY A O 1
ATOM 1407 N N . SER A 1 185 ? -5.472 15.471 9.486 1.00 96.50 185 SER A N 1
ATOM 1408 C CA . SER A 1 185 ? -5.451 15.276 8.027 1.00 96.50 185 SER A CA 1
ATOM 1409 C C . SER A 1 185 ? -4.784 13.969 7.579 1.00 96.50 185 SER A C 1
ATOM 1411 O O . SER A 1 185 ? -4.675 13.732 6.380 1.00 96.50 185 SER A O 1
ATOM 1413 N N . TYR A 1 186 ? -4.308 13.149 8.515 1.00 97.69 186 TYR A N 1
ATOM 1414 C CA . TYR A 1 186 ? -3.636 11.882 8.242 1.00 97.69 186 TYR A CA 1
ATOM 1415 C C . TYR A 1 186 ? -4.576 10.699 8.451 1.00 97.69 186 TYR A C 1
ATOM 1417 O O . TYR A 1 186 ? -5.504 10.744 9.263 1.00 97.69 186 TYR A O 1
ATOM 1425 N N . LEU A 1 187 ? -4.272 9.605 7.758 1.00 96.69 187 LEU A N 1
ATOM 1426 C CA . LEU A 1 187 ? -4.977 8.327 7.816 1.00 96.69 187 LEU A CA 1
ATOM 1427 C C . LEU A 1 187 ? -6.458 8.476 7.435 1.00 96.69 187 LEU A C 1
ATOM 1429 O O . LEU A 1 187 ? -7.338 7.815 7.986 1.00 96.69 187 LEU A O 1
ATOM 1433 N N . VAL A 1 188 ? -6.729 9.394 6.502 1.00 96.88 188 VAL A N 1
ATOM 1434 C CA . VAL A 1 188 ? -8.059 9.649 5.944 1.00 96.88 188 VAL A CA 1
ATOM 1435 C C . VAL A 1 188 ? -8.256 8.729 4.746 1.00 96.88 188 VAL A C 1
ATOM 1437 O O . VAL A 1 188 ? -7.595 8.898 3.722 1.00 96.88 188 VAL A O 1
ATOM 1440 N N . TRP A 1 189 ? -9.181 7.779 4.866 1.00 96.06 189 TRP A N 1
ATOM 1441 C CA . TRP A 1 189 ? -9.470 6.797 3.822 1.00 96.06 189 TRP A CA 1
ATOM 1442 C C . TRP A 1 189 ? -10.644 7.204 2.940 1.00 96.06 189 TRP A C 1
ATOM 1444 O O . TRP A 1 189 ? -11.639 7.743 3.429 1.00 96.06 189 TRP A O 1
ATOM 1454 N N . ARG A 1 190 ? -10.554 6.909 1.642 1.00 93.75 190 ARG A N 1
ATOM 1455 C CA . ARG A 1 190 ? -11.618 7.118 0.646 1.00 93.75 190 ARG A CA 1
ATOM 1456 C C . ARG A 1 190 ? -11.745 5.904 -0.272 1.00 93.75 190 ARG A C 1
ATOM 1458 O O . ARG A 1 190 ? -10.719 5.344 -0.633 1.00 93.75 190 ARG A O 1
ATOM 1465 N N . PRO A 1 191 ? -12.947 5.539 -0.749 1.00 91.88 191 PRO A N 1
ATOM 1466 C CA . PRO A 1 191 ? -13.104 4.437 -1.705 1.00 91.88 191 PRO A CA 1
ATOM 1467 C C . PRO A 1 191 ? -12.457 4.709 -3.072 1.00 91.88 191 PRO A C 1
ATOM 1469 O O . PRO A 1 191 ? -12.083 3.775 -3.773 1.00 91.88 191 PRO A O 1
ATOM 1472 N N . SER A 1 192 ? -12.364 5.977 -3.478 1.00 90.19 192 SER A N 1
ATOM 1473 C CA . SER A 1 192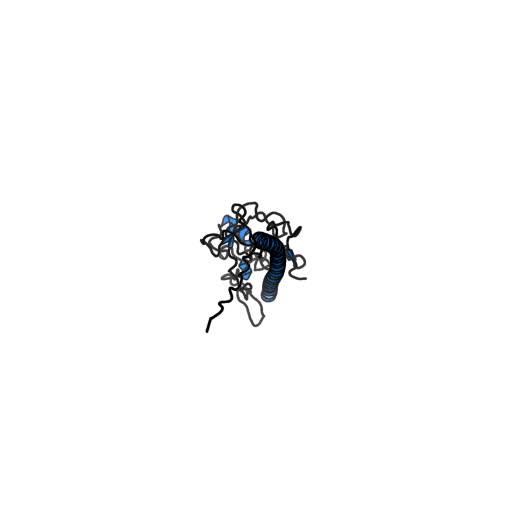 ? -11.798 6.397 -4.761 1.00 90.19 192 SER A CA 1
ATOM 1474 C C . SER A 1 192 ? -11.409 7.875 -4.732 1.00 90.19 192 SER A C 1
ATOM 1476 O O . SER A 1 192 ? -11.778 8.603 -3.804 1.00 90.19 192 SER A O 1
ATOM 1478 N N . ASP A 1 193 ? -10.714 8.337 -5.773 1.00 89.31 193 ASP A N 1
ATOM 1479 C CA . ASP A 1 193 ? -10.400 9.757 -5.945 1.00 89.31 193 ASP A CA 1
ATOM 1480 C C . ASP A 1 193 ? -11.682 10.604 -5.964 1.00 89.31 193 ASP A C 1
ATOM 1482 O O . ASP A 1 193 ? -12.718 10.201 -6.502 1.00 89.31 193 ASP A O 1
ATOM 1486 N N . GLY A 1 194 ? -11.628 11.753 -5.293 1.00 86.75 194 GLY A N 1
ATOM 1487 C CA . GLY A 1 194 ? -12.741 12.687 -5.131 1.00 86.75 194 GLY A CA 1
ATOM 1488 C C . GLY A 1 194 ? -13.901 12.202 -4.253 1.00 86.75 194 GLY A C 1
ATOM 1489 O O . GLY A 1 194 ? -14.825 12.979 -4.004 1.00 86.75 194 GLY A O 1
ATOM 1490 N N . ALA A 1 195 ? -13.888 10.957 -3.765 1.00 91.88 195 ALA A N 1
ATOM 1491 C CA . ALA A 1 195 ? -14.973 10.431 -2.945 1.00 91.88 195 ALA A CA 1
ATOM 1492 C C . ALA A 1 195 ? -14.981 11.018 -1.527 1.00 91.88 195 ALA A C 1
ATOM 1494 O O . ALA A 1 195 ? -13.969 11.482 -0.994 1.00 91.88 195 ALA A O 1
ATOM 1495 N N . THR A 1 196 ? -16.148 10.962 -0.883 1.00 94.12 196 THR A N 1
ATOM 1496 C CA . THR A 1 196 ? -16.276 11.318 0.531 1.00 94.12 196 THR A CA 1
ATOM 1497 C C . THR A 1 196 ? -15.440 10.360 1.389 1.00 94.12 196 THR A C 1
ATOM 1499 O O . THR A 1 196 ? -15.555 9.146 1.209 1.00 94.12 196 THR A O 1
ATOM 1502 N N . PRO A 1 197 ? -14.620 10.875 2.325 1.00 95.12 197 PRO A N 1
ATOM 1503 C CA . PRO A 1 197 ? -13.881 10.030 3.251 1.00 95.12 197 PRO A CA 1
ATOM 1504 C C . PRO A 1 197 ? -14.772 9.176 4.142 1.00 95.12 197 PRO A C 1
ATOM 1506 O O . PRO A 1 197 ? -15.851 9.604 4.560 1.00 95.12 197 PRO A O 1
ATOM 1509 N N . TYR A 1 198 ? -14.269 8.002 4.509 1.00 94.44 198 TYR A N 1
ATOM 1510 C CA . TYR A 1 198 ? -14.840 7.223 5.596 1.00 94.44 198 TYR A CA 1
ATOM 1511 C C . TYR A 1 198 ? -14.648 7.954 6.928 1.00 94.44 198 TYR A C 1
ATOM 1513 O O . TYR A 1 198 ? -13.604 8.550 7.189 1.00 94.44 198 TYR A O 1
ATOM 1521 N N . ALA A 1 199 ? -15.660 7.884 7.796 1.00 95.00 199 ALA A N 1
ATOM 1522 C CA . ALA A 1 199 ? -15.575 8.462 9.138 1.00 95.00 199 ALA A CA 1
ATOM 1523 C C . ALA A 1 199 ? -14.580 7.703 10.032 1.00 95.00 199 ALA A C 1
ATOM 1525 O O . ALA A 1 199 ? -13.935 8.298 10.896 1.00 95.00 199 ALA A O 1
ATOM 1526 N N . ARG A 1 200 ? -14.485 6.384 9.834 1.00 94.44 200 ARG A N 1
ATOM 1527 C CA . ARG A 1 200 ? -13.565 5.466 10.507 1.00 94.44 200 ARG A CA 1
ATOM 1528 C C . ARG A 1 200 ? -13.164 4.369 9.531 1.00 94.44 200 ARG A C 1
ATOM 1530 O O . ARG A 1 200 ? -13.995 3.960 8.722 1.00 94.44 200 ARG A O 1
ATOM 1537 N N . TRP A 1 201 ? -11.923 3.914 9.620 1.00 95.00 201 TRP A N 1
ATOM 1538 C CA . TRP A 1 201 ? -11.375 2.820 8.817 1.00 95.00 201 TRP A CA 1
ATOM 1539 C C . TRP A 1 201 ? -10.114 2.256 9.491 1.00 95.00 201 TRP A C 1
ATOM 1541 O O . TRP A 1 201 ? -9.684 2.803 10.508 1.00 95.00 201 TRP A O 1
ATOM 1551 N N . GLY A 1 202 ? -9.540 1.183 8.948 1.00 92.94 202 GLY A N 1
ATOM 1552 C CA . GLY A 1 202 ? -8.292 0.597 9.449 1.00 92.94 202 GLY A CA 1
ATOM 1553 C C . GLY A 1 202 ? -7.066 1.500 9.287 1.00 92.94 202 GLY A C 1
ATOM 1554 O O . GLY A 1 202 ? -7.129 2.587 8.692 1.00 92.94 202 GLY A O 1
ATOM 1555 N N . ARG A 1 203 ? -5.919 1.060 9.799 1.00 95.00 203 ARG A N 1
ATOM 1556 C CA . ARG A 1 203 ? -4.611 1.673 9.516 1.00 95.00 203 ARG A CA 1
ATOM 1557 C C . ARG A 1 203 ? -3.950 1.002 8.321 1.00 95.00 203 ARG A C 1
ATOM 1559 O O . ARG A 1 203 ? -4.197 -0.166 8.064 1.00 95.00 203 ARG A O 1
ATOM 1566 N N . PRO A 1 204 ? -3.148 1.733 7.534 1.00 95.81 204 PRO A N 1
ATOM 1567 C CA . PRO A 1 204 ? -2.478 1.121 6.404 1.00 95.81 204 PRO A CA 1
ATOM 1568 C C . PRO A 1 204 ? -1.423 0.119 6.878 1.00 95.81 204 PRO A C 1
ATOM 1570 O O . PRO A 1 204 ? -0.660 0.412 7.794 1.00 95.81 204 PRO A O 1
ATOM 1573 N N . TYR A 1 205 ? -1.329 -1.018 6.196 1.00 96.50 205 TYR A N 1
ATOM 1574 C CA . TYR A 1 205 ? -0.117 -1.823 6.202 1.00 96.50 205 TYR A CA 1
ATOM 1575 C C . TYR A 1 205 ? 1.017 -1.066 5.503 1.00 96.50 205 TYR A C 1
ATOM 1577 O O . TYR A 1 205 ? 0.800 -0.261 4.592 1.00 96.50 205 TYR A O 1
ATOM 1585 N N . PHE A 1 206 ? 2.247 -1.370 5.897 1.00 97.75 206 PHE A N 1
ATOM 1586 C CA . PHE A 1 206 ? 3.457 -0.739 5.388 1.00 97.75 206 PHE A CA 1
ATOM 1587 C C . PHE A 1 206 ? 4.440 -1.769 4.851 1.00 97.75 206 PHE A C 1
ATOM 1589 O O . PHE A 1 206 ? 4.628 -2.822 5.459 1.00 97.75 206 PHE A O 1
ATOM 1596 N N . LEU A 1 207 ? 5.104 -1.440 3.744 1.00 96.81 207 LEU A N 1
ATOM 1597 C CA . LEU A 1 207 ? 6.206 -2.208 3.174 1.00 96.81 207 LEU A CA 1
ATOM 1598 C C . LEU A 1 207 ? 7.539 -1.515 3.428 1.00 96.81 207 LEU A C 1
ATOM 1600 O O . LEU A 1 207 ? 7.759 -0.400 2.952 1.00 96.81 207 LEU A O 1
ATOM 1604 N N . PHE A 1 208 ? 8.440 -2.213 4.115 1.00 97.88 208 PHE A N 1
ATOM 1605 C CA . PHE A 1 208 ? 9.766 -1.705 4.461 1.00 97.88 208 PHE A CA 1
ATOM 1606 C C . PHE A 1 208 ? 10.888 -2.613 3.970 1.00 97.88 208 PHE A C 1
ATOM 1608 O O . PHE A 1 208 ? 10.671 -3.795 3.687 1.00 97.88 208 PHE A O 1
ATOM 1615 N N . ASP A 1 209 ? 12.085 -2.028 3.894 1.00 96.56 209 ASP A N 1
ATOM 1616 C CA . ASP A 1 209 ? 13.367 -2.680 3.602 1.00 96.56 209 ASP A CA 1
ATOM 1617 C C . ASP A 1 209 ? 13.339 -3.511 2.319 1.00 96.56 209 ASP A C 1
ATOM 1619 O O . ASP A 1 209 ? 13.940 -4.582 2.211 1.00 96.56 209 ASP A O 1
ATOM 1623 N N . LEU A 1 210 ? 12.594 -3.021 1.325 1.00 94.94 210 LEU A N 1
ATOM 1624 C CA . LEU A 1 210 ? 12.464 -3.696 0.041 1.00 94.94 210 LEU A CA 1
ATOM 1625 C C . LEU A 1 210 ? 13.792 -3.745 -0.708 1.00 94.94 210 LEU A C 1
ATOM 1627 O O . LEU A 1 210 ? 13.913 -4.571 -1.591 1.00 94.94 210 LEU A O 1
ATOM 1631 N N . ASP A 1 211 ? 14.784 -2.914 -0.384 1.00 91.12 211 ASP A N 1
ATOM 1632 C CA . ASP A 1 211 ? 16.134 -2.941 -0.961 1.00 91.12 211 ASP A CA 1
ATOM 1633 C C . ASP A 1 211 ? 16.938 -4.188 -0.555 1.00 91.12 211 ASP A C 1
ATOM 1635 O O . ASP A 1 211 ? 17.866 -4.583 -1.264 1.00 91.12 211 ASP A O 1
ATOM 1639 N N . GLN A 1 212 ? 16.559 -4.845 0.545 1.00 90.88 212 GLN A N 1
ATOM 1640 C CA . GLN A 1 212 ? 17.215 -6.045 1.051 1.00 90.88 212 GLN A CA 1
ATOM 1641 C C . GLN A 1 212 ? 16.207 -7.172 1.252 1.00 90.88 212 GLN A C 1
ATOM 1643 O O . GLN A 1 212 ? 15.495 -7.232 2.250 1.00 90.88 212 GLN A O 1
ATOM 1648 N N . ASP A 1 213 ? 16.232 -8.152 0.349 1.00 88.38 213 ASP A N 1
ATOM 1649 C CA . ASP A 1 213 ? 15.349 -9.326 0.382 1.00 88.38 213 ASP A CA 1
ATOM 1650 C C . ASP A 1 213 ? 15.243 -10.004 1.760 1.00 88.38 213 ASP A C 1
ATOM 1652 O O . ASP A 1 213 ? 14.182 -10.492 2.140 1.00 88.38 213 ASP A O 1
ATOM 1656 N N . SER A 1 214 ? 16.345 -10.053 2.513 1.00 91.19 214 SER A N 1
ATOM 1657 C CA . SER A 1 214 ? 16.396 -10.687 3.832 1.00 91.19 214 SER A CA 1
ATOM 1658 C C . SER A 1 214 ? 15.760 -9.871 4.958 1.00 91.19 214 SER A C 1
ATOM 1660 O O . SER A 1 214 ? 15.593 -10.424 6.044 1.00 91.19 214 SER A O 1
ATOM 1662 N N . LEU A 1 215 ? 15.487 -8.584 4.742 1.00 93.69 215 LEU A N 1
ATOM 1663 C CA . LEU A 1 215 ? 14.886 -7.660 5.713 1.00 93.69 215 LEU A CA 1
ATOM 1664 C C . LEU A 1 215 ? 13.479 -7.207 5.308 1.00 93.69 215 LEU A C 1
ATOM 1666 O O . LEU A 1 215 ? 12.731 -6.750 6.171 1.00 93.69 215 LEU A O 1
ATOM 1670 N N . ALA A 1 216 ? 13.125 -7.372 4.030 1.00 96.31 216 ALA A N 1
ATOM 1671 C CA . ALA A 1 216 ? 11.844 -6.986 3.463 1.00 96.31 216 ALA A CA 1
ATOM 1672 C C . ALA A 1 216 ? 10.667 -7.505 4.309 1.00 96.31 216 ALA A C 1
ATOM 1674 O O . ALA A 1 216 ? 10.511 -8.718 4.522 1.00 96.31 216 ALA A O 1
ATOM 1675 N N . ARG A 1 217 ? 9.830 -6.582 4.792 1.00 96.69 217 ARG A N 1
ATOM 1676 C CA . ARG A 1 217 ? 8.761 -6.880 5.757 1.00 96.69 217 ARG A CA 1
ATOM 1677 C C . ARG A 1 217 ? 7.490 -6.074 5.518 1.00 96.69 217 ARG A C 1
ATOM 1679 O O . ARG A 1 217 ? 7.533 -4.972 4.974 1.00 96.69 217 ARG A O 1
ATOM 1686 N N . ILE A 1 218 ? 6.375 -6.644 5.967 1.00 96.88 218 ILE A N 1
ATOM 1687 C CA . ILE A 1 218 ? 5.076 -5.984 6.110 1.00 96.88 218 ILE A CA 1
ATOM 1688 C C . ILE A 1 218 ? 4.891 -5.640 7.587 1.00 96.88 218 ILE A C 1
ATOM 1690 O O . ILE A 1 218 ? 5.180 -6.477 8.447 1.00 96.88 218 ILE A O 1
ATOM 1694 N N . VAL A 1 219 ? 4.394 -4.442 7.880 1.00 97.50 219 VAL A N 1
ATOM 1695 C CA . VAL A 1 219 ? 4.050 -4.012 9.242 1.00 97.50 219 VAL A CA 1
ATOM 1696 C C . VAL A 1 219 ? 2.635 -3.438 9.260 1.00 97.50 219 VAL A C 1
ATOM 1698 O O . VAL A 1 219 ? 2.311 -2.621 8.404 1.00 97.50 219 VAL A O 1
ATOM 1701 N N . GLY A 1 220 ? 1.805 -3.858 10.212 1.00 95.62 220 GLY A N 1
ATOM 1702 C CA . GLY A 1 220 ? 0.518 -3.231 10.546 1.00 95.62 220 GLY A CA 1
ATOM 1703 C C . GLY A 1 220 ? 0.575 -2.584 11.930 1.00 95.62 220 GLY A C 1
ATOM 1704 O O . GLY A 1 220 ? 1.370 -3.022 12.758 1.00 95.62 220 GLY A O 1
ATOM 1705 N N . SER A 1 221 ? -0.257 -1.569 12.181 1.00 94.12 221 SER A N 1
ATOM 1706 C CA . SER A 1 221 ? -0.205 -0.743 13.404 1.00 94.12 221 SER A CA 1
ATOM 1707 C C . SER A 1 221 ? -0.870 -1.351 14.645 1.00 94.12 221 SER A C 1
ATOM 1709 O O . SER A 1 221 ? -1.012 -0.666 15.650 1.00 94.12 221 SER A O 1
ATOM 1711 N N . GLY A 1 222 ? -1.337 -2.597 14.566 1.00 91.56 222 GLY A N 1
ATOM 1712 C CA . GLY A 1 222 ? -1.924 -3.285 15.713 1.00 91.56 222 GLY A CA 1
ATOM 1713 C C . GLY A 1 222 ? -3.226 -2.666 16.239 1.00 91.56 222 GLY A C 1
ATOM 1714 O O . GLY A 1 222 ? -3.869 -1.834 15.597 1.00 91.56 222 GLY A O 1
ATOM 1715 N N . ASP A 1 223 ? -3.612 -3.111 17.432 1.00 90.81 223 ASP A N 1
ATOM 1716 C CA . ASP A 1 223 ? -4.899 -2.825 18.082 1.00 90.81 223 ASP A CA 1
ATOM 1717 C C . ASP A 1 223 ? -5.015 -1.356 18.527 1.00 90.81 223 ASP A C 1
ATOM 1719 O O . ASP A 1 223 ? -6.065 -0.717 18.410 1.00 90.81 223 ASP A O 1
ATOM 1723 N N . ASN A 1 224 ? -3.910 -0.754 18.974 1.00 92.19 224 ASN A N 1
ATOM 1724 C CA . ASN A 1 224 ? -3.891 0.648 19.388 1.00 92.19 224 ASN A CA 1
ATOM 1725 C C . ASN A 1 224 ? -3.957 1.632 18.200 1.00 92.19 224 ASN A C 1
ATOM 1727 O O . ASN A 1 224 ? -4.189 2.830 18.409 1.00 92.19 224 ASN A O 1
ATOM 1731 N N . ALA A 1 225 ? -3.792 1.137 16.966 1.00 93.06 225 ALA A N 1
ATOM 1732 C CA . ALA A 1 225 ? -3.824 1.899 15.725 1.00 93.06 225 ALA A CA 1
ATOM 1733 C C . ALA A 1 225 ? -2.771 3.031 15.649 1.00 93.06 225 ALA A C 1
ATOM 1735 O O . ALA A 1 225 ? -3.009 4.056 14.986 1.00 93.06 225 ALA A O 1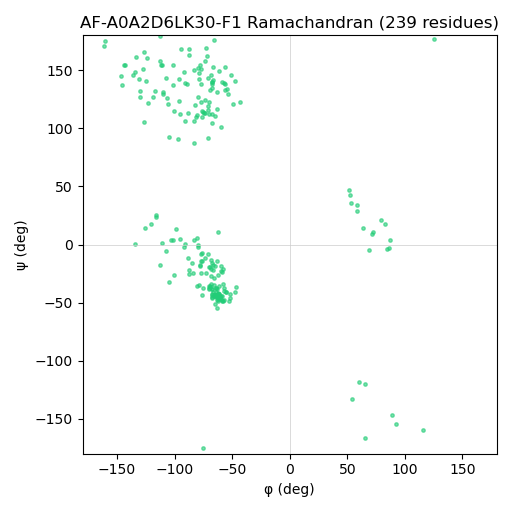
ATOM 1736 N N . ILE A 1 226 ? -1.634 2.866 16.328 1.00 95.25 226 ILE A N 1
ATOM 1737 C CA . ILE A 1 226 ? -0.484 3.774 16.390 1.00 95.25 226 ILE A CA 1
ATOM 1738 C C . ILE A 1 226 ? 0.726 3.030 15.833 1.00 95.25 226 ILE A C 1
ATOM 1740 O O . ILE A 1 226 ? 1.070 1.961 16.294 1.00 95.25 226 ILE A O 1
ATOM 1744 N N . TYR A 1 227 ? 1.407 3.628 14.858 1.00 96.81 227 TYR A N 1
ATOM 1745 C CA . TYR A 1 227 ? 2.648 3.059 14.343 1.00 96.81 227 TYR A CA 1
ATOM 1746 C C . TYR A 1 227 ? 3.804 3.251 15.331 1.00 96.81 227 TYR A C 1
ATOM 1748 O O . TYR A 1 227 ? 4.140 4.392 15.672 1.00 96.81 227 TYR A O 1
ATOM 1756 N N . GLU A 1 228 ? 4.453 2.155 15.715 1.00 96.00 228 GLU A N 1
ATOM 1757 C CA . GLU A 1 228 ? 5.533 2.113 16.707 1.00 96.00 228 GLU A CA 1
ATOM 1758 C C . GLU A 1 228 ? 6.853 1.557 16.136 1.00 96.00 228 GLU A C 1
ATOM 1760 O O . GLU A 1 228 ? 7.768 1.197 16.880 1.00 96.00 228 GLU A O 1
ATOM 1765 N N . GLY A 1 229 ? 7.004 1.524 14.807 1.00 92.62 229 GLY A N 1
ATOM 1766 C CA . GLY A 1 229 ? 8.246 1.091 14.156 1.00 92.62 229 GLY A CA 1
ATOM 1767 C C . GLY A 1 229 ? 8.422 -0.428 14.090 1.00 92.62 229 GLY A C 1
ATOM 1768 O O . GLY A 1 229 ? 9.549 -0.908 13.962 1.00 92.62 229 GLY A O 1
ATOM 1769 N N . GLY A 1 230 ? 7.338 -1.199 14.196 1.00 90.44 230 GLY A N 1
ATOM 1770 C CA . GLY A 1 230 ? 7.369 -2.658 14.327 1.00 90.44 230 GLY A CA 1
ATOM 1771 C C . GLY A 1 230 ? 7.608 -3.143 15.762 1.00 90.44 230 GLY A C 1
ATOM 1772 O O . GLY A 1 230 ? 8.022 -4.286 15.955 1.00 90.44 230 GLY A O 1
ATOM 1773 N N . ALA A 1 231 ? 7.407 -2.275 16.755 1.00 92.25 231 ALA A N 1
ATOM 1774 C CA . ALA A 1 231 ? 7.475 -2.594 18.179 1.00 92.25 231 ALA A CA 1
ATOM 1775 C C . ALA A 1 231 ? 6.088 -2.474 18.836 1.00 92.25 231 ALA A C 1
ATOM 1777 O O . ALA A 1 231 ? 5.107 -2.172 18.173 1.00 92.25 231 ALA A O 1
ATOM 1778 N N . GLY A 1 232 ? 6.015 -2.747 20.142 1.00 93.25 232 GLY A N 1
ATOM 1779 C CA . GLY A 1 232 ? 4.759 -2.668 20.887 1.00 93.25 232 GLY A CA 1
ATOM 1780 C C . GLY A 1 232 ? 3.747 -3.707 20.414 1.00 93.25 232 GLY A C 1
ATOM 1781 O O . GLY A 1 232 ? 4.021 -4.905 20.531 1.00 93.25 232 GLY A O 1
ATOM 1782 N N . ASP A 1 233 ? 2.590 -3.256 19.936 1.00 92.00 233 ASP A N 1
ATOM 1783 C CA . ASP A 1 233 ? 1.540 -4.102 19.355 1.00 92.00 233 ASP A CA 1
ATOM 1784 C C . ASP A 1 233 ? 1.513 -4.099 17.819 1.00 92.00 233 ASP A C 1
ATOM 1786 O O . ASP A 1 233 ? 0.673 -4.792 17.236 1.00 92.00 233 ASP A O 1
ATOM 1790 N N . ASP A 1 234 ? 2.460 -3.416 17.164 1.00 94.88 234 ASP A N 1
ATOM 1791 C CA . ASP A 1 234 ? 2.644 -3.523 15.718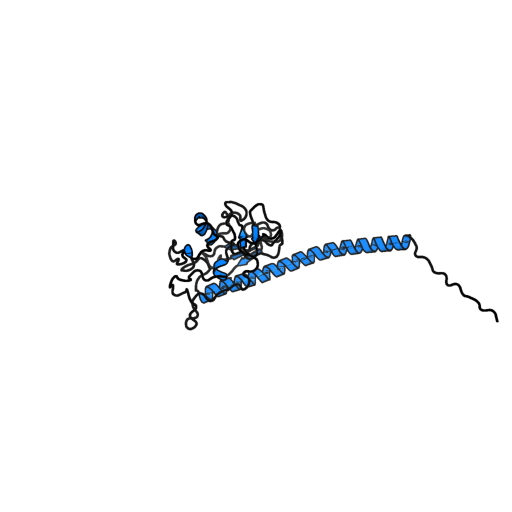 1.00 94.88 234 ASP A CA 1
ATOM 1792 C C . ASP A 1 234 ? 2.838 -4.996 15.315 1.00 94.88 234 ASP A C 1
ATOM 1794 O O . ASP A 1 234 ? 3.641 -5.748 15.884 1.00 94.88 234 ASP A O 1
ATOM 1798 N N . VAL A 1 235 ? 2.135 -5.411 14.265 1.00 94.56 235 VAL A N 1
ATOM 1799 C CA . VAL A 1 235 ? 2.220 -6.774 13.733 1.00 94.56 235 VAL A CA 1
ATOM 1800 C C . VAL A 1 235 ? 3.211 -6.791 12.579 1.00 94.56 235 VAL A C 1
ATOM 1802 O O . VAL A 1 235 ? 3.042 -6.065 11.602 1.00 94.56 235 VAL A O 1
ATOM 1805 N N . VAL A 1 236 ? 4.238 -7.639 12.665 1.00 95.50 236 VAL A N 1
ATOM 1806 C CA . VAL A 1 236 ? 5.326 -7.713 11.678 1.00 95.50 236 VAL A CA 1
ATOM 1807 C C . VAL A 1 236 ? 5.355 -9.079 10.995 1.00 95.50 236 VAL A C 1
ATOM 1809 O O . VAL A 1 236 ? 5.354 -10.114 11.661 1.00 95.50 236 VAL A O 1
ATOM 1812 N N . ALA A 1 237 ? 5.450 -9.089 9.663 1.00 94.69 237 ALA A N 1
ATOM 1813 C CA . ALA A 1 237 ? 5.632 -10.300 8.867 1.00 94.69 237 ALA A CA 1
ATOM 1814 C C . ALA A 1 237 ? 6.781 -10.143 7.863 1.00 94.69 237 ALA A C 1
ATOM 1816 O O . ALA A 1 237 ? 6.798 -9.222 7.048 1.00 94.69 237 ALA A O 1
ATOM 1817 N N . GLU A 1 238 ? 7.733 -11.075 7.879 1.00 94.25 238 GLU A N 1
ATOM 1818 C CA . GLU A 1 238 ? 8.833 -11.113 6.909 1.00 94.25 238 GLU A CA 1
ATOM 1819 C C . GLU A 1 238 ? 8.358 -11.679 5.560 1.00 94.25 238 GLU A C 1
ATOM 1821 O O . GLU A 1 238 ? 7.616 -12.668 5.503 1.00 94.25 238 GLU A O 1
ATOM 1826 N N . LEU A 1 239 ? 8.803 -11.077 4.453 1.00 91.50 239 LEU A N 1
ATOM 1827 C CA . LEU A 1 239 ? 8.314 -11.413 3.111 1.00 91.50 239 LEU A CA 1
ATOM 1828 C C . LEU A 1 239 ? 8.957 -12.665 2.508 1.00 91.50 239 LEU A C 1
ATOM 1830 O O . LEU A 1 239 ? 8.289 -13.404 1.787 1.00 91.50 239 LEU A O 1
ATOM 1834 N N . LEU A 1 240 ? 10.244 -12.903 2.762 1.00 82.88 240 LEU A N 1
ATOM 1835 C CA . LEU A 1 240 ? 11.037 -13.909 2.037 1.00 82.88 240 LEU A CA 1
ATOM 1836 C C . LEU A 1 240 ? 11.727 -14.935 2.946 1.00 82.88 240 LEU A C 1
ATOM 1838 O O . LEU A 1 240 ? 12.596 -15.673 2.479 1.00 82.88 240 LEU A O 1
ATOM 1842 N N . ARG A 1 241 ? 11.324 -14.997 4.217 1.00 69.81 241 ARG A N 1
ATOM 1843 C CA . ARG A 1 241 ? 11.687 -16.073 5.145 1.00 69.81 241 ARG A CA 1
ATOM 1844 C C . ARG A 1 241 ? 10.523 -17.036 5.364 1.00 69.81 241 ARG A C 1
ATOM 1846 O O . ARG A 1 241 ? 9.344 -16.608 5.208 1.00 69.81 241 ARG A O 1
#

Foldseek 3Di:
DDDDDDDDPPDDDDPVNVVVVVVVVVVVVVVVVVVVVVVVQVVLVVQQVVVQVLVLQLQVLQCQAAVAGACDACNNEPVDDRHQQDLVLQDPVWDPVCSNLLSQFQQAPPVLADQSNPPRPDPQSDGDPVVSYHRPDNSDPPLFLAFWWFASQQGQALPGFRHDHDTGTGHSFDFGQQKDAADVRGGFGARYPPGDTDRITGAGWGWHPSVDLQSTKIWGCANVRGRDSCDDRIDIDRNRD

Nearest PDB structures (foldseek):
  3g20-assembly1_A  TM=4.418E-01  e=4.153E-01  Escherichia coli O157:H7

Sequence (241 aa):
MTHSIRSQHRRGFTVLELVVVIAILVALAGSAVMMMDRVEMQAESQITLGEMDEIKRAIVQFKKDTGFLPKQGPFDLDTRAGGFVPLVNIPAFVPVAQKTAWFDSPANFWQLYENPLIGTGHALEDFNPVTARGWNGPYLSRRGEGLVDIGDNLQTDGSGSPTAGVVLPQVYGVADPYVSTPIGSYLVWRPSDGATPYARWGRPYFLFDLDQDSLARIVGSGDNAIYEGGAGDDVVAELLR

Radius of gyration: 26.82 Å; Cα contacts (8 Å, |Δi|>4): 437; chains: 1; bounding box: 96×49×69 Å

Solvent-accessible surface area (backbone atoms only — not comparable to full-atom values): 13407 Å² total; per-residue (Å²): 139,85,85,83,82,80,82,77,84,77,80,73,85,50,73,68,58,54,51,53,50,50,52,52,50,50,54,50,52,55,56,49,53,65,51,49,59,55,51,50,56,53,49,41,55,53,47,42,56,52,50,50,50,52,53,37,50,26,49,50,48,47,22,64,27,58,73,37,50,81,65,32,54,52,58,15,47,47,92,43,92,63,20,48,21,47,77,82,67,49,64,84,88,48,54,80,94,41,45,66,56,49,65,59,29,27,40,42,48,48,72,39,58,44,75,55,35,69,93,62,82,48,86,48,40,54,54,37,82,89,78,52,35,10,49,75,66,58,49,48,89,67,77,70,69,13,22,29,17,30,21,62,40,30,41,48,78,45,50,73,36,56,80,35,78,56,74,35,69,57,32,37,34,48,56,42,74,42,70,37,66,48,59,85,79,15,56,41,34,15,72,46,91,93,46,74,62,53,80,57,44,35,42,53,35,31,50,26,31,64,92,38,67,93,62,17,28,41,34,34,28,33,82,86,61,51,82,58,69,65,36,94,63,23,44,72,44,65,57,73,116

Secondary structure (DSSP, 8-state):
-----------PPPHHHHHHHHHHHHHHHHHHHHHHHHHHHHHHHHHHHHHHHHHHHHHHHHHHHHSS-TTSGGGSBTTSTT--B-TTTS-TTS-GGGHHHHHH-TT--HHHHS-TTTTS--TTSS-BTTTTBS------S-TTS-EEEEETT--TTS-S-TTSSSEEEEEE--B-S--B--BTTBSEEESSTTPPPPSSB-PBPEEE-TTSTTT-EEEE-TTTT---SS-TT-EEEES--